Protein AF-A0A961RZI8-F1 (afdb_monomer_lite)

Secondary structure (DSSP, 8-state):
--PPP-STTHHHHGGGGTS-HHHHHHHHHHHTT----SS--HHHHHHHHHHHHHHHHSPPPPHHHHHHHHHHHT-EEETTTSHHHHHHH---HHHHHHHHHHHHHHHHHHHTT--GGG-EEETTTTTT-TT--S-EEEEEEEETTEEEEEEEEEE-SSHHHHTT-SS----EEEEE-HHHHHHHH-

Structure (mmCIF, N/CA/C/O backbone):
data_AF-A0A961RZI8-F1
#
_entry.id   AF-A0A961RZI8-F1
#
loop_
_atom_site.group_PDB
_atom_site.id
_atom_site.type_symbol
_atom_site.label_atom_id
_atom_site.label_alt_id
_atom_site.label_comp_id
_atom_site.label_asym_id
_atom_site.label_entity_id
_atom_site.label_seq_id
_atom_site.pdbx_PDB_ins_code
_atom_site.Cartn_x
_atom_site.Cartn_y
_atom_site.Cartn_z
_atom_site.occupancy
_atom_site.B_iso_or_equiv
_atom_site.auth_seq_id
_atom_site.auth_comp_id
_atom_site.auth_asym_id
_atom_site.auth_atom_id
_atom_site.pdbx_PDB_model_num
ATOM 1 N N . PRO A 1 1 ? 25.438 -19.863 -20.152 1.00 42.47 1 PRO A N 1
ATOM 2 C CA . PRO A 1 1 ? 24.042 -20.146 -19.733 1.00 42.47 1 PRO A CA 1
ATOM 3 C C . PRO A 1 1 ? 23.065 -19.885 -20.893 1.00 42.47 1 PRO A C 1
ATOM 5 O O . PRO A 1 1 ? 22.980 -18.756 -21.362 1.00 42.47 1 PRO A O 1
ATOM 8 N N . SER A 1 2 ? 22.386 -20.915 -21.414 1.00 47.22 2 SER A N 1
ATOM 9 C CA . SER A 1 2 ? 21.445 -20.732 -22.530 1.00 47.22 2 SER A CA 1
ATOM 10 C C . SER A 1 2 ? 20.264 -19.867 -22.082 1.00 47.22 2 SER A C 1
ATOM 12 O O . SER A 1 2 ? 19.496 -20.283 -21.212 1.00 47.22 2 SER A O 1
ATOM 14 N N . ARG A 1 3 ? 20.118 -18.667 -22.657 1.00 60.69 3 ARG A N 1
ATOM 15 C CA . ARG A 1 3 ? 18.972 -17.784 -22.401 1.00 60.69 3 ARG A CA 1
ATOM 16 C C . ARG A 1 3 ? 17.684 -18.539 -22.752 1.00 60.69 3 ARG A C 1
ATOM 18 O O . ARG A 1 3 ? 17.530 -18.999 -23.883 1.00 60.69 3 ARG A O 1
ATOM 25 N N . ARG A 1 4 ? 16.781 -18.703 -21.777 1.00 61.53 4 ARG A N 1
ATOM 26 C CA . ARG A 1 4 ? 15.509 -19.433 -21.937 1.00 61.53 4 ARG A CA 1
ATOM 27 C C . ARG A 1 4 ? 14.736 -18.839 -23.122 1.00 61.53 4 ARG A C 1
ATOM 29 O O . ARG A 1 4 ? 14.596 -17.621 -23.213 1.00 61.53 4 ARG A O 1
ATOM 36 N N . ARG A 1 5 ? 14.262 -19.680 -24.048 1.00 63.75 5 ARG A N 1
ATOM 37 C CA . ARG A 1 5 ? 13.368 -19.230 -25.127 1.00 63.75 5 ARG A CA 1
ATOM 38 C C . ARG A 1 5 ? 11.991 -18.993 -24.520 1.00 63.75 5 ARG A C 1
ATOM 40 O O . ARG A 1 5 ? 11.403 -19.930 -23.990 1.00 63.75 5 ARG A O 1
ATOM 47 N N . CYS A 1 6 ? 11.502 -17.761 -24.593 1.00 62.41 6 CYS A N 1
ATOM 48 C CA . CYS A 1 6 ? 10.201 -17.391 -24.030 1.00 62.41 6 CYS A CA 1
ATOM 49 C C . CYS A 1 6 ? 9.113 -17.251 -25.105 1.00 62.41 6 CYS A C 1
ATOM 51 O O . CYS A 1 6 ? 7.937 -17.335 -24.777 1.00 62.41 6 CYS A O 1
ATOM 53 N N . THR A 1 7 ? 9.475 -17.048 -26.381 1.00 72.44 7 THR A N 1
ATOM 54 C CA . THR A 1 7 ? 8.512 -16.860 -27.487 1.00 72.44 7 THR A CA 1
ATOM 55 C C . THR A 1 7 ? 9.041 -17.411 -28.820 1.00 72.44 7 THR A C 1
ATOM 57 O O . THR A 1 7 ? 10.231 -17.708 -28.950 1.00 72.44 7 THR A O 1
ATOM 60 N N . SER A 1 8 ? 8.171 -17.517 -29.834 1.00 80.50 8 SER A N 1
ATOM 61 C CA . SER A 1 8 ? 8.528 -17.965 -31.194 1.00 80.50 8 SER A CA 1
ATOM 62 C C . SER A 1 8 ? 9.547 -17.058 -31.897 1.00 80.50 8 SER A C 1
ATOM 64 O O . SER A 1 8 ? 10.313 -17.535 -32.729 1.00 80.50 8 SER A O 1
ATOM 66 N N . ILE A 1 9 ? 9.617 -15.778 -31.522 1.00 82.50 9 ILE A N 1
ATOM 67 C CA . ILE A 1 9 ? 10.567 -14.799 -32.075 1.00 82.50 9 ILE A CA 1
ATOM 68 C C . ILE A 1 9 ? 11.893 -14.732 -31.303 1.00 82.50 9 ILE A C 1
ATOM 70 O O . ILE A 1 9 ? 12.762 -13.940 -31.650 1.00 82.50 9 ILE A O 1
ATOM 74 N N . SER A 1 10 ? 12.097 -15.556 -30.269 1.00 83.25 10 SER A N 1
ATOM 75 C CA . SER A 1 10 ? 13.357 -15.577 -29.511 1.00 83.25 10 SER A CA 1
ATOM 76 C C . SER A 1 10 ? 14.620 -15.726 -30.389 1.00 83.25 10 SER A C 1
ATOM 78 O O . SER A 1 10 ? 15.563 -14.979 -30.140 1.00 83.25 10 SER A O 1
ATOM 80 N N . PRO A 1 11 ? 14.662 -16.576 -31.440 1.00 86.38 11 PRO A N 1
ATOM 81 C CA . PRO A 1 11 ? 15.828 -16.662 -32.331 1.00 86.38 11 PRO A CA 1
ATOM 82 C C . PRO A 1 11 ? 16.098 -15.387 -33.140 1.00 86.38 11 PRO A C 1
ATOM 84 O O . PRO A 1 11 ? 17.228 -15.143 -33.545 1.00 86.38 11 PRO A O 1
ATOM 87 N N . VAL A 1 12 ? 15.060 -14.588 -33.397 1.00 86.25 12 VAL A N 1
ATOM 88 C CA . VAL A 1 12 ? 15.169 -13.291 -34.076 1.00 86.25 12 VAL A CA 1
ATOM 89 C C . VAL A 1 12 ? 15.739 -12.251 -33.120 1.00 86.25 12 VAL A C 1
ATOM 91 O O . VAL A 1 12 ? 16.668 -11.535 -33.464 1.00 86.25 12 VAL A O 1
ATOM 94 N N . VAL A 1 13 ? 15.223 -12.221 -31.890 1.00 86.88 13 VAL A N 1
ATOM 95 C CA . VAL A 1 13 ? 15.719 -11.345 -30.821 1.00 86.88 13 VAL A CA 1
ATOM 96 C C . VAL A 1 13 ? 17.199 -11.622 -30.524 1.00 86.88 13 VAL A C 1
ATOM 98 O O . VAL A 1 13 ? 17.954 -10.684 -30.320 1.00 86.88 13 VAL A O 1
ATOM 101 N N . ASP A 1 14 ? 17.638 -12.884 -30.552 1.00 87.06 14 ASP A N 1
ATOM 102 C CA . ASP A 1 14 ? 19.042 -13.254 -30.297 1.00 87.06 14 ASP A CA 1
ATOM 103 C C . ASP A 1 14 ? 20.019 -12.734 -31.376 1.00 87.06 14 ASP A C 1
ATOM 105 O O . ASP A 1 14 ? 21.207 -12.581 -31.105 1.00 87.06 14 ASP A O 1
ATOM 109 N N . GLN A 1 15 ? 19.544 -12.409 -32.586 1.00 87.75 15 GLN A N 1
ATOM 110 C CA . GLN A 1 15 ? 20.393 -11.824 -33.637 1.00 87.75 15 GLN A CA 1
ATOM 111 C C . GLN A 1 15 ? 20.827 -10.389 -33.305 1.00 87.75 15 GLN A C 1
ATOM 113 O O . GLN A 1 15 ? 21.876 -9.948 -33.776 1.00 87.75 15 GLN A O 1
ATOM 118 N N . LEU A 1 16 ? 20.081 -9.688 -32.441 1.00 88.94 16 LEU A N 1
ATOM 119 C CA . LEU A 1 16 ? 20.393 -8.315 -32.036 1.00 88.94 16 LEU A CA 1
ATOM 120 C C . LEU A 1 16 ? 21.645 -8.215 -31.149 1.00 88.94 16 LEU A C 1
ATOM 122 O O . LEU A 1 16 ? 22.144 -7.120 -30.918 1.00 88.94 16 LEU A O 1
ATOM 126 N N . GLU A 1 17 ? 22.216 -9.343 -30.704 1.00 85.56 17 GLU A N 1
ATOM 127 C CA . GLU A 1 17 ? 23.531 -9.353 -30.045 1.00 85.56 17 GLU A CA 1
ATOM 128 C C . GLU A 1 17 ? 24.666 -8.912 -30.983 1.00 85.56 17 GLU A C 1
ATOM 130 O O . GLU A 1 17 ? 25.736 -8.526 -30.515 1.00 85.56 17 GLU A O 1
ATOM 135 N N . ARG A 1 18 ? 24.465 -9.015 -32.303 1.00 86.19 18 ARG A N 1
ATOM 136 C CA . ARG A 1 18 ? 25.502 -8.763 -33.318 1.00 86.19 18 ARG A CA 1
ATOM 137 C C . ARG A 1 18 ? 25.075 -7.779 -34.396 1.00 86.19 18 ARG A C 1
ATOM 139 O O . ARG A 1 18 ? 25.913 -7.355 -35.186 1.00 86.19 18 ARG A O 1
ATOM 146 N N . GLU A 1 19 ? 23.791 -7.454 -34.461 1.00 88.50 19 GLU A N 1
ATOM 147 C CA . GLU A 1 19 ? 23.201 -6.721 -35.570 1.00 88.50 19 GLU A CA 1
ATOM 148 C C . GLU A 1 19 ? 22.163 -5.707 -35.089 1.00 88.50 19 GLU A C 1
ATOM 150 O O . GLU A 1 19 ? 21.485 -5.910 -34.085 1.00 88.50 19 GLU A O 1
ATOM 155 N N . GLU A 1 20 ? 21.993 -4.620 -35.836 1.00 89.44 20 GLU A N 1
ATOM 156 C CA . GLU A 1 20 ? 20.978 -3.619 -35.516 1.00 89.44 20 GLU A CA 1
ATOM 157 C C . GLU A 1 20 ? 19.558 -4.132 -35.788 1.00 89.44 20 GLU A C 1
ATOM 159 O O . GLU A 1 20 ? 19.285 -4.782 -36.803 1.00 89.44 20 GLU A O 1
ATOM 164 N N . ALA A 1 21 ? 18.621 -3.759 -34.912 1.00 90.19 21 ALA A N 1
ATOM 165 C CA . ALA A 1 21 ? 17.228 -4.198 -34.967 1.00 90.19 21 ALA A CA 1
ATOM 166 C C . ALA A 1 21 ? 16.552 -3.917 -36.320 1.00 90.19 21 ALA A C 1
ATOM 168 O O . ALA A 1 21 ? 15.791 -4.750 -36.810 1.00 90.19 21 ALA A O 1
ATOM 169 N N . ALA A 1 22 ? 16.858 -2.776 -36.948 1.00 90.38 22 ALA A N 1
ATOM 170 C CA . ALA A 1 22 ? 16.313 -2.400 -38.252 1.00 90.38 22 ALA A CA 1
ATOM 171 C C . ALA A 1 22 ? 16.786 -3.331 -39.379 1.00 90.38 22 ALA A C 1
ATOM 173 O O . ALA A 1 22 ? 15.991 -3.712 -40.241 1.00 90.38 22 ALA A O 1
ATOM 174 N N . SER A 1 23 ? 18.055 -3.744 -39.344 1.00 89.94 23 SER A N 1
ATOM 175 C CA . SER A 1 23 ? 18.642 -4.672 -40.317 1.00 89.94 23 SER A CA 1
ATOM 176 C C . SER A 1 23 ? 18.055 -6.075 -40.175 1.00 89.94 23 SER A C 1
ATOM 178 O O . SER A 1 23 ? 17.695 -6.704 -41.172 1.00 89.94 23 SER A O 1
ATOM 180 N N . VAL A 1 24 ? 17.888 -6.541 -38.933 1.00 90.25 24 VAL A N 1
ATOM 181 C CA . VAL A 1 24 ? 17.264 -7.837 -38.634 1.00 90.25 24 VAL A CA 1
ATOM 182 C C . VAL A 1 24 ? 15.786 -7.839 -39.036 1.00 90.25 24 VAL A C 1
ATOM 184 O O . VAL A 1 24 ? 15.334 -8.767 -39.708 1.00 90.25 24 VAL A O 1
ATOM 187 N N . ALA A 1 25 ? 15.040 -6.784 -38.691 1.00 89.38 25 ALA A N 1
ATOM 188 C CA . ALA A 1 25 ? 13.630 -6.648 -39.052 1.00 89.38 25 ALA A CA 1
ATOM 189 C C . ALA A 1 25 ? 13.431 -6.644 -40.575 1.00 89.38 25 ALA A C 1
ATOM 191 O O . ALA A 1 25 ? 12.597 -7.394 -41.082 1.00 89.38 25 ALA A O 1
ATOM 192 N N . ARG A 1 26 ? 14.236 -5.862 -41.310 1.00 88.94 26 ARG A N 1
ATOM 193 C CA . ARG A 1 26 ? 14.165 -5.787 -42.776 1.00 88.94 26 ARG A CA 1
ATOM 194 C C . ARG A 1 26 ? 14.403 -7.151 -43.418 1.00 88.94 26 ARG A C 1
ATOM 196 O O . ARG A 1 26 ? 13.585 -7.596 -44.214 1.00 88.94 26 ARG A O 1
ATOM 203 N N . ARG A 1 27 ? 15.468 -7.847 -43.008 1.00 89.19 27 ARG A N 1
ATOM 204 C CA . ARG A 1 27 ? 15.818 -9.170 -43.542 1.00 89.19 27 ARG A CA 1
ATOM 205 C C . ARG A 1 27 ? 14.696 -10.184 -43.362 1.00 89.19 27 ARG A C 1
ATOM 207 O O . ARG A 1 27 ? 14.449 -10.980 -44.256 1.00 89.19 27 ARG A O 1
ATOM 214 N N . ILE A 1 28 ? 14.039 -10.187 -42.206 1.00 86.75 28 ILE A N 1
ATOM 215 C CA . ILE A 1 28 ? 12.982 -11.161 -41.907 1.00 86.75 28 ILE A CA 1
ATOM 216 C C . ILE A 1 28 ? 11.723 -10.879 -42.717 1.00 86.75 28 ILE A C 1
ATOM 218 O O . ILE A 1 28 ? 11.098 -11.819 -43.201 1.00 86.75 28 ILE A O 1
ATOM 222 N N . ILE A 1 29 ? 11.370 -9.603 -42.875 1.00 85.00 29 ILE A N 1
ATOM 223 C CA . ILE A 1 29 ? 10.228 -9.195 -43.696 1.00 85.00 29 ILE A CA 1
ATOM 224 C C . ILE A 1 29 ? 10.469 -9.592 -45.157 1.00 85.00 29 ILE A C 1
ATOM 226 O O . ILE A 1 29 ? 9.608 -10.228 -45.757 1.00 85.00 29 ILE A O 1
ATOM 230 N N . GLU A 1 30 ? 11.657 -9.296 -45.692 1.00 85.12 30 GLU A N 1
ATOM 231 C CA . GLU A 1 30 ? 12.037 -9.618 -47.074 1.00 85.12 30 GLU A CA 1
ATOM 232 C C . GLU A 1 30 ? 12.158 -11.133 -47.317 1.00 85.12 30 GLU A C 1
ATOM 234 O O . GLU A 1 30 ? 11.632 -11.643 -48.301 1.00 85.12 30 GLU A O 1
ATOM 239 N N . ALA A 1 31 ? 12.814 -11.878 -46.421 1.00 84.38 31 ALA A N 1
ATOM 240 C CA . ALA A 1 31 ? 13.020 -13.321 -46.583 1.00 84.38 31 ALA A CA 1
ATOM 241 C C . ALA A 1 31 ? 11.740 -14.146 -46.377 1.00 84.38 31 ALA A C 1
ATOM 243 O O . ALA A 1 31 ? 11.635 -15.257 -46.894 1.00 84.38 31 ALA A O 1
ATOM 244 N N . GLY A 1 32 ? 10.796 -13.632 -45.586 1.00 79.12 32 GLY A N 1
ATOM 245 C CA . GLY A 1 32 ? 9.524 -14.289 -45.305 1.00 79.12 32 GLY A CA 1
ATOM 246 C C . GLY A 1 32 ? 8.382 -13.888 -46.238 1.00 79.12 32 GLY A C 1
ATOM 247 O O . GLY A 1 32 ? 7.278 -14.381 -46.023 1.00 79.12 32 GLY A O 1
ATOM 248 N N . ASP A 1 33 ? 8.626 -12.984 -47.199 1.00 80.00 33 ASP A N 1
ATOM 249 C CA . ASP A 1 33 ? 7.594 -12.314 -48.013 1.00 80.00 33 ASP A CA 1
ATOM 250 C C . ASP A 1 33 ? 6.403 -11.851 -47.153 1.00 80.00 33 ASP A C 1
ATOM 252 O O . ASP A 1 33 ? 5.228 -12.060 -47.464 1.00 80.00 33 ASP A O 1
ATOM 256 N N . LEU A 1 34 ? 6.719 -11.306 -45.971 1.00 77.56 34 LEU A N 1
ATOM 257 C CA . LEU A 1 34 ? 5.706 -10.969 -44.982 1.00 77.56 34 LEU A CA 1
ATOM 258 C C . LEU A 1 34 ? 5.025 -9.667 -45.407 1.00 77.56 34 LEU A C 1
ATOM 260 O O . LEU A 1 34 ? 5.691 -8.629 -45.478 1.00 77.56 34 LEU A O 1
ATOM 264 N N . PRO A 1 35 ? 3.702 -9.668 -45.640 1.00 74.19 35 PRO A N 1
ATOM 265 C CA . PRO A 1 35 ? 3.007 -8.438 -45.959 1.00 74.19 35 PRO A CA 1
ATOM 266 C C . PRO A 1 35 ? 3.120 -7.465 -44.784 1.00 74.19 35 PRO A C 1
ATOM 268 O O . PRO A 1 35 ? 2.988 -7.843 -43.616 1.00 74.19 35 PRO A O 1
ATOM 271 N N . MET A 1 36 ? 3.314 -6.185 -45.092 1.00 71.31 36 MET A N 1
ATOM 272 C CA . MET A 1 36 ? 3.222 -5.107 -44.107 1.00 71.31 36 MET A CA 1
ATOM 273 C C . MET A 1 36 ? 1.748 -4.911 -43.722 1.00 71.31 36 MET A C 1
ATOM 275 O O . MET A 1 36 ? 1.048 -4.053 -44.255 1.00 71.31 36 MET A O 1
ATOM 279 N N . VAL A 1 37 ? 1.242 -5.766 -42.830 1.00 65.88 37 VAL A N 1
ATOM 280 C CA . VAL A 1 37 ? -0.153 -5.746 -42.367 1.00 65.88 37 VAL A CA 1
ATOM 281 C C . VAL A 1 37 ? -0.298 -4.774 -41.195 1.00 65.88 37 VAL A C 1
ATOM 283 O O . VAL A 1 37 ? 0.445 -4.846 -40.218 1.00 65.88 37 VAL A O 1
ATOM 286 N N . GLY A 1 38 ? -1.301 -3.894 -41.253 1.00 65.06 38 GLY A N 1
ATOM 287 C CA . GLY A 1 38 ? -1.730 -3.102 -40.093 1.00 65.06 38 GLY A CA 1
ATOM 288 C C . GLY A 1 38 ? -1.006 -1.769 -39.874 1.00 65.06 38 GLY A C 1
ATOM 289 O O . GLY A 1 38 ? -1.062 -1.242 -38.768 1.00 65.06 38 GLY A O 1
ATOM 290 N N . GLY A 1 39 ? -0.343 -1.216 -40.898 1.00 77.00 39 GLY A N 1
ATOM 291 C CA . GLY A 1 39 ? 0.110 0.185 -40.914 1.00 77.00 39 GLY A CA 1
ATOM 292 C C . GLY A 1 39 ? 1.357 0.514 -40.090 1.00 77.00 39 GLY A C 1
ATOM 293 O O . GLY A 1 39 ? 1.743 1.677 -40.042 1.00 77.00 39 GLY A O 1
ATOM 294 N N . ARG A 1 40 ? 2.001 -0.480 -39.468 1.00 85.31 40 ARG A N 1
ATOM 295 C CA . ARG A 1 40 ? 3.256 -0.262 -38.737 1.00 85.31 40 ARG A CA 1
ATOM 296 C C . ARG A 1 40 ? 4.420 -0.071 -39.692 1.00 85.31 40 ARG A C 1
ATOM 298 O O . ARG A 1 40 ? 4.571 -0.846 -40.633 1.00 85.31 40 ARG A O 1
ATOM 305 N N . SER A 1 41 ? 5.262 0.917 -39.432 1.00 89.19 41 SER A N 1
ATOM 306 C CA . SER A 1 41 ? 6.495 1.123 -40.181 1.00 89.19 41 SER A CA 1
ATOM 307 C C . SER A 1 41 ? 7.551 0.075 -39.810 1.00 89.19 41 SER A C 1
ATOM 309 O O . SER A 1 41 ? 7.501 -0.558 -38.751 1.00 89.19 41 SER A O 1
ATOM 311 N N . LEU A 1 42 ? 8.553 -0.099 -40.677 1.00 89.06 42 LEU A N 1
ATOM 312 C CA . LEU A 1 42 ? 9.727 -0.922 -40.367 1.00 89.06 42 LEU A CA 1
ATOM 313 C C . LEU A 1 42 ? 10.417 -0.457 -39.074 1.00 89.06 42 LEU A C 1
ATOM 315 O O . LEU A 1 42 ? 10.907 -1.283 -38.309 1.00 89.06 42 LEU A O 1
ATOM 319 N N . GLU A 1 43 ? 10.444 0.851 -38.831 1.00 89.31 43 GLU A N 1
ATOM 320 C CA . GLU A 1 43 ? 11.068 1.452 -37.655 1.00 89.31 43 GLU A CA 1
ATOM 321 C C . GLU A 1 43 ? 10.314 1.097 -36.371 1.00 89.31 43 GLU A C 1
ATOM 323 O O . GLU A 1 43 ? 10.938 0.702 -35.392 1.00 89.31 43 GLU A O 1
ATOM 328 N N . GLU A 1 44 ? 8.979 1.115 -36.388 1.00 89.62 44 GLU A N 1
ATOM 329 C CA . GLU A 1 44 ? 8.171 0.674 -35.244 1.00 89.62 44 GLU A CA 1
ATOM 330 C C . GLU A 1 44 ? 8.368 -0.821 -34.952 1.00 89.62 44 GLU A C 1
ATOM 332 O O . GLU A 1 44 ? 8.433 -1.240 -33.794 1.00 89.62 44 GLU A O 1
ATOM 337 N N . ILE A 1 45 ? 8.492 -1.644 -35.998 1.00 89.69 45 ILE A N 1
ATOM 338 C CA . ILE A 1 45 ? 8.780 -3.078 -35.856 1.00 89.69 45 ILE A CA 1
ATOM 339 C C . ILE A 1 45 ? 10.178 -3.282 -35.257 1.00 89.69 45 ILE A C 1
ATOM 341 O O . ILE A 1 45 ? 10.336 -4.066 -34.318 1.00 89.69 45 ILE A O 1
ATOM 345 N N . ALA A 1 46 ? 11.177 -2.562 -35.768 1.00 92.06 46 ALA A N 1
ATOM 346 C CA . ALA A 1 46 ? 12.548 -2.603 -35.275 1.00 92.06 46 ALA A CA 1
ATOM 347 C C . ALA A 1 46 ? 12.651 -2.115 -33.823 1.00 92.06 46 ALA A C 1
ATOM 349 O O . ALA A 1 46 ? 13.304 -2.766 -33.012 1.00 92.06 46 ALA A O 1
ATOM 350 N N . GLY A 1 47 ? 11.954 -1.032 -33.470 1.00 92.19 47 GLY A N 1
ATOM 351 C CA . GLY A 1 47 ? 11.896 -0.493 -32.112 1.00 92.19 47 GLY A CA 1
ATOM 352 C C . GLY A 1 47 ? 11.359 -1.520 -31.119 1.00 92.19 47 GLY A C 1
ATOM 353 O O . GLY A 1 47 ? 12.024 -1.836 -30.138 1.00 92.19 47 GLY A O 1
ATOM 354 N N . ARG A 1 48 ? 10.228 -2.165 -31.430 1.00 90.94 48 ARG A N 1
ATOM 355 C CA . ARG A 1 48 ? 9.683 -3.244 -30.584 1.00 90.94 48 ARG A CA 1
ATOM 356 C C . ARG A 1 48 ? 10.602 -4.459 -30.495 1.00 90.94 48 ARG A C 1
ATOM 358 O O . ARG A 1 48 ? 10.594 -5.171 -29.489 1.00 90.94 48 ARG A O 1
ATOM 365 N N . LEU A 1 49 ? 11.350 -4.757 -31.557 1.00 90.75 49 LEU A N 1
ATOM 366 C CA . LEU A 1 49 ? 12.326 -5.842 -31.540 1.00 90.75 49 LEU A CA 1
ATOM 367 C C . LEU A 1 49 ? 13.513 -5.500 -30.625 1.00 90.75 49 LEU A C 1
ATOM 369 O O . LEU A 1 49 ? 13.951 -6.363 -29.863 1.00 90.75 49 LEU A O 1
ATOM 373 N N . ALA A 1 50 ? 13.969 -4.246 -30.650 1.00 91.31 50 ALA A N 1
ATOM 374 C CA . ALA A 1 50 ? 14.994 -3.725 -29.754 1.00 91.31 50 ALA A CA 1
ATOM 375 C C . ALA A 1 50 ? 14.528 -3.709 -28.290 1.00 91.31 50 ALA A C 1
ATOM 377 O O . ALA A 1 50 ? 15.264 -4.192 -27.437 1.00 91.31 50 ALA A O 1
ATOM 378 N N . GLU A 1 51 ? 13.299 -3.265 -28.001 1.00 91.19 51 GLU A N 1
ATOM 379 C CA . GLU A 1 51 ? 12.693 -3.332 -26.658 1.00 91.19 51 GLU A CA 1
ATOM 380 C C . GLU A 1 51 ? 12.714 -4.765 -26.112 1.00 91.19 51 GLU A C 1
ATOM 382 O O . GLU A 1 51 ? 13.195 -5.019 -25.013 1.00 91.19 51 GLU A O 1
ATOM 387 N N . LYS A 1 52 ? 12.290 -5.746 -26.920 1.00 89.38 52 LYS A N 1
ATOM 388 C CA . LYS A 1 52 ? 12.320 -7.163 -26.524 1.00 89.38 52 LYS A CA 1
ATOM 389 C C . LYS A 1 52 ? 13.728 -7.695 -26.282 1.00 89.38 52 LYS A C 1
ATOM 391 O O . LYS A 1 52 ? 13.906 -8.595 -25.460 1.00 89.38 52 LYS A O 1
ATOM 396 N N . PHE A 1 53 ? 14.710 -7.212 -27.038 1.00 89.81 53 PHE A N 1
ATOM 397 C CA . PHE A 1 53 ? 16.106 -7.568 -26.816 1.00 89.81 53 PHE A CA 1
ATOM 398 C C . PHE A 1 53 ? 16.655 -6.928 -25.543 1.00 89.81 53 PHE A C 1
ATOM 400 O O . PHE A 1 53 ? 17.361 -7.612 -24.801 1.00 89.81 53 PHE A O 1
ATOM 407 N N . ALA A 1 54 ? 16.296 -5.671 -25.274 1.00 87.75 54 ALA A N 1
ATOM 408 C CA . ALA A 1 54 ? 16.637 -4.966 -24.048 1.00 87.75 54 ALA A CA 1
ATOM 409 C C . ALA A 1 54 ? 16.068 -5.704 -22.830 1.00 87.75 54 ALA A C 1
ATOM 411 O O . ALA A 1 54 ? 16.850 -6.142 -21.995 1.00 87.75 54 ALA A O 1
ATOM 412 N N . ASP A 1 55 ? 14.765 -6.003 -22.808 1.00 85.88 55 ASP A N 1
ATOM 413 C CA . ASP A 1 55 ? 14.118 -6.770 -21.729 1.00 85.88 55 ASP A CA 1
ATOM 414 C C . ASP A 1 55 ? 14.795 -8.126 -21.480 1.00 85.88 55 ASP A C 1
ATOM 416 O O . ASP A 1 55 ? 14.950 -8.579 -20.347 1.00 85.88 55 ASP A O 1
ATOM 420 N N . ARG A 1 56 ? 15.195 -8.816 -22.556 1.00 83.94 56 ARG A N 1
ATOM 421 C CA . ARG A 1 56 ? 15.837 -10.136 -22.469 1.00 83.94 56 ARG A CA 1
ATOM 422 C C . ARG A 1 56 ? 17.299 -10.062 -22.038 1.00 83.94 56 ARG A C 1
ATOM 424 O O . ARG A 1 56 ? 17.824 -11.042 -21.502 1.00 83.94 56 ARG A O 1
ATOM 431 N N . SER A 1 57 ? 17.963 -8.956 -22.344 1.00 83.44 57 SER A N 1
ATOM 432 C CA . SER A 1 57 ? 19.362 -8.710 -22.002 1.00 83.44 57 SER A CA 1
ATOM 433 C C . SER A 1 57 ? 19.524 -7.967 -20.682 1.00 83.44 57 SER A C 1
ATOM 435 O O . SER A 1 57 ? 20.656 -7.845 -20.214 1.00 83.44 57 SER A O 1
ATOM 437 N N . GLU A 1 58 ? 18.419 -7.526 -20.085 1.00 85.56 58 GLU A N 1
ATOM 438 C CA . GLU A 1 58 ? 18.386 -6.873 -18.789 1.00 85.56 58 GLU A CA 1
ATOM 439 C C . GLU A 1 58 ? 18.973 -7.779 -17.708 1.00 85.56 58 GLU A C 1
ATOM 441 O O . GLU A 1 58 ? 18.808 -9.009 -17.709 1.00 85.56 58 GLU A O 1
ATOM 446 N N . GLN A 1 59 ? 19.699 -7.165 -16.779 1.00 85.12 59 GLN A N 1
ATOM 447 C CA . GLN A 1 59 ? 20.264 -7.909 -15.670 1.00 85.12 59 GLN A CA 1
ATOM 448 C C . GLN A 1 59 ? 19.153 -8.242 -14.671 1.00 85.12 59 GLN A C 1
ATOM 450 O O . GLN A 1 59 ? 18.304 -7.398 -14.379 1.00 85.12 59 GLN A O 1
ATOM 455 N N . PRO A 1 60 ? 19.135 -9.464 -14.108 1.00 86.31 60 PRO A N 1
ATOM 456 C CA . PRO A 1 60 ? 18.247 -9.756 -12.997 1.00 86.31 60 PRO A CA 1
ATOM 457 C C . PRO A 1 60 ? 18.439 -8.726 -11.885 1.00 86.31 60 PRO A C 1
ATOM 459 O O . PRO A 1 60 ? 19.568 -8.325 -11.598 1.00 86.31 60 PRO A O 1
ATOM 462 N N . ILE A 1 61 ? 17.339 -8.341 -11.237 1.00 90.38 61 ILE A N 1
ATOM 463 C CA . ILE A 1 61 ? 17.405 -7.491 -10.048 1.00 90.38 61 ILE A CA 1
ATOM 464 C C . ILE A 1 61 ? 18.369 -8.093 -9.020 1.00 90.38 61 ILE A C 1
ATOM 466 O O . ILE A 1 61 ? 18.465 -9.318 -8.888 1.00 90.38 61 ILE A O 1
ATOM 470 N N . ASP A 1 62 ? 19.064 -7.222 -8.286 1.00 93.19 62 ASP A N 1
ATOM 471 C CA . ASP A 1 62 ? 19.985 -7.627 -7.225 1.00 93.19 62 ASP A CA 1
ATOM 472 C C . ASP A 1 62 ? 19.292 -8.653 -6.299 1.00 93.19 62 ASP A C 1
ATOM 474 O O . ASP A 1 62 ? 18.193 -8.375 -5.800 1.00 93.19 62 ASP A O 1
ATOM 478 N N . PRO A 1 63 ? 19.890 -9.836 -6.051 1.00 93.75 63 PRO A N 1
ATOM 479 C CA . PRO A 1 63 ? 19.318 -10.843 -5.161 1.00 93.75 63 PRO A CA 1
ATOM 480 C C . PRO A 1 63 ? 18.923 -10.302 -3.780 1.00 93.75 63 PRO A C 1
ATOM 482 O O . PRO A 1 63 ? 17.918 -10.737 -3.219 1.00 93.75 63 PRO A O 1
ATOM 485 N N . LYS A 1 64 ? 19.663 -9.325 -3.247 1.00 92.56 64 LYS A N 1
ATOM 486 C CA . LYS A 1 64 ? 19.340 -8.644 -1.990 1.00 92.56 64 LYS A CA 1
ATOM 487 C C . LYS A 1 64 ? 18.086 -7.782 -2.124 1.00 92.56 64 LYS A C 1
ATOM 489 O O . LYS A 1 64 ? 17.237 -7.809 -1.241 1.00 92.56 64 LYS A O 1
ATOM 494 N N . MET A 1 65 ? 17.941 -7.057 -3.235 1.00 92.94 65 MET A N 1
ATOM 495 C CA . MET A 1 65 ? 16.729 -6.283 -3.527 1.00 92.94 65 MET A CA 1
ATOM 496 C C . MET A 1 65 ? 15.515 -7.205 -3.631 1.00 92.94 65 MET A C 1
ATOM 498 O O . MET A 1 65 ? 14.480 -6.940 -3.022 1.00 92.94 65 MET A O 1
ATOM 502 N N . LYS A 1 66 ? 15.660 -8.321 -4.355 1.00 94.56 66 LYS A N 1
ATOM 503 C CA . LYS A 1 66 ? 14.627 -9.353 -4.449 1.00 94.56 66 LYS A CA 1
ATOM 504 C C . LYS A 1 66 ? 14.219 -9.849 -3.058 1.00 94.56 66 LYS A C 1
ATOM 506 O O . LYS A 1 66 ? 13.034 -9.847 -2.748 1.00 94.56 66 LYS A O 1
ATOM 511 N N . GLN A 1 67 ? 15.192 -10.205 -2.220 1.00 94.12 67 GLN A N 1
ATOM 512 C CA . GLN A 1 67 ? 14.941 -10.676 -0.858 1.00 94.12 67 GLN A CA 1
ATOM 513 C C . GLN A 1 67 ? 14.209 -9.629 -0.007 1.00 94.12 67 GLN A C 1
ATOM 515 O O . GLN A 1 67 ? 13.300 -9.979 0.736 1.00 94.12 67 GLN A O 1
ATOM 520 N N . THR A 1 68 ? 14.565 -8.347 -0.124 1.00 94.69 68 THR A N 1
ATOM 521 C CA . THR A 1 68 ? 13.858 -7.257 0.565 1.00 94.69 68 THR A CA 1
ATOM 522 C C . THR A 1 68 ? 12.403 -7.139 0.109 1.00 94.69 68 THR A C 1
ATOM 524 O O . THR A 1 68 ? 11.514 -6.978 0.945 1.00 94.69 68 THR A O 1
ATOM 527 N N . ILE A 1 69 ? 12.142 -7.244 -1.198 1.00 94.44 69 ILE A N 1
ATOM 528 C CA . ILE A 1 69 ? 10.779 -7.220 -1.745 1.00 94.44 69 ILE A CA 1
ATOM 529 C C . ILE A 1 69 ? 9.979 -8.418 -1.223 1.00 94.44 69 ILE A C 1
ATOM 531 O O . ILE A 1 69 ? 8.869 -8.233 -0.734 1.00 94.44 69 ILE A O 1
ATOM 535 N N . GLU A 1 70 ? 10.537 -9.628 -1.288 1.00 95.12 70 GLU A N 1
ATOM 536 C CA . GLU A 1 70 ? 9.888 -10.847 -0.787 1.00 95.12 70 GLU A CA 1
ATOM 537 C C . GLU A 1 70 ? 9.597 -10.745 0.719 1.00 95.12 70 GLU A C 1
ATOM 539 O O . GLU A 1 70 ? 8.462 -10.964 1.132 1.00 95.12 70 GLU A O 1
ATOM 544 N N . ALA A 1 71 ? 10.559 -10.280 1.524 1.00 95.19 71 ALA A N 1
ATOM 545 C CA . ALA A 1 71 ? 10.372 -10.075 2.962 1.00 95.19 71 ALA A CA 1
ATOM 546 C C . ALA A 1 71 ? 9.228 -9.094 3.281 1.00 95.19 71 ALA A C 1
ATOM 548 O O . ALA A 1 71 ? 8.444 -9.329 4.203 1.00 95.19 71 ALA A O 1
ATOM 549 N N . TYR A 1 72 ? 9.098 -8.008 2.510 1.00 95.75 72 TYR A N 1
ATOM 550 C CA . TYR A 1 72 ? 7.968 -7.091 2.653 1.00 95.75 72 TYR A CA 1
ATOM 551 C C . TYR A 1 72 ? 6.644 -7.771 2.295 1.00 95.75 72 TYR A C 1
ATOM 553 O O . TYR A 1 72 ? 5.703 -7.726 3.084 1.00 95.75 72 TYR A O 1
ATOM 561 N N . LEU A 1 73 ? 6.573 -8.416 1.126 1.00 95.38 73 LEU A N 1
ATOM 562 C CA . LEU A 1 73 ? 5.345 -9.037 0.617 1.00 95.38 73 LEU A CA 1
ATOM 563 C C . LEU A 1 73 ? 4.841 -10.180 1.508 1.00 95.38 73 LEU A C 1
ATOM 565 O O . LEU A 1 73 ? 3.631 -10.377 1.609 1.00 95.38 73 LEU A O 1
ATOM 569 N N . ASP A 1 74 ? 5.744 -10.880 2.191 1.00 96.00 74 ASP A N 1
ATOM 570 C CA . ASP A 1 74 ? 5.404 -11.947 3.133 1.00 96.00 74 ASP A CA 1
ATOM 571 C C . ASP A 1 74 ? 4.941 -11.430 4.506 1.00 96.00 74 ASP A C 1
ATOM 573 O O . ASP A 1 74 ? 4.437 -12.205 5.326 1.00 96.00 74 ASP A O 1
ATOM 577 N N . THR A 1 75 ? 5.055 -10.125 4.776 1.00 96.75 75 THR A N 1
ATOM 578 C CA . THR A 1 75 ? 4.647 -9.547 6.060 1.00 96.75 75 THR A CA 1
ATOM 579 C C . THR A 1 75 ? 3.122 -9.505 6.185 1.00 96.75 75 THR A C 1
ATOM 581 O O . THR A 1 75 ? 2.429 -8.694 5.563 1.00 96.75 75 THR A O 1
ATOM 584 N N . LYS A 1 76 ? 2.596 -10.371 7.052 1.00 97.25 76 LYS A N 1
ATOM 585 C CA . LYS A 1 76 ? 1.186 -10.448 7.447 1.00 97.25 76 LYS A CA 1
ATOM 586 C C . LYS A 1 76 ? 1.069 -10.923 8.892 1.00 97.25 76 LYS A C 1
ATOM 588 O O . LYS A 1 76 ? 1.908 -11.694 9.352 1.00 97.25 76 LYS A O 1
ATOM 593 N N . GLY A 1 77 ? 0.037 -10.491 9.606 1.00 97.81 77 GLY A N 1
ATOM 594 C CA . GLY A 1 77 ? -0.160 -10.873 11.006 1.00 97.81 77 GLY A CA 1
ATOM 595 C C . GLY A 1 77 ? -0.905 -9.820 11.810 1.00 97.81 77 GLY A C 1
ATOM 596 O O . GLY A 1 77 ? -1.455 -8.874 11.244 1.00 97.81 77 GLY A O 1
ATOM 597 N N . VAL A 1 78 ? -0.959 -10.004 13.132 1.00 98.31 78 VAL A N 1
ATOM 598 C CA . VAL A 1 78 ? -1.669 -9.091 14.041 1.00 98.31 78 VAL A CA 1
ATOM 599 C C . VAL A 1 78 ? -1.100 -7.688 13.900 1.00 98.31 78 VAL A C 1
ATOM 601 O O . VAL A 1 78 ? 0.116 -7.498 13.932 1.00 98.31 78 VAL A O 1
ATOM 604 N N . ALA A 1 79 ? -1.976 -6.695 13.745 1.00 97.62 79 ALA A N 1
ATOM 605 C CA . ALA A 1 79 ? -1.568 -5.342 13.391 1.00 97.62 79 ALA A CA 1
ATOM 606 C C . ALA A 1 79 ? -0.564 -4.732 14.395 1.00 97.62 79 ALA A C 1
ATOM 608 O O . ALA A 1 79 ? 0.352 -4.012 13.999 1.00 97.62 79 ALA A O 1
ATOM 609 N N . THR A 1 80 ? -0.674 -5.074 15.681 1.00 97.50 80 THR A N 1
ATOM 610 C CA . THR A 1 80 ? 0.268 -4.646 16.730 1.00 97.50 80 THR A CA 1
ATOM 611 C C . THR A 1 80 ? 1.607 -5.389 16.708 1.00 97.50 80 THR A C 1
ATOM 613 O O . THR A 1 80 ? 2.590 -4.889 17.243 1.00 97.50 80 THR A O 1
ATOM 616 N N . GLU A 1 81 ? 1.663 -6.589 16.130 1.00 97.75 81 GLU A N 1
ATOM 617 C CA . GLU A 1 81 ? 2.813 -7.503 16.219 1.00 97.75 81 GLU A CA 1
ATOM 618 C C . GLU A 1 81 ? 3.712 -7.461 14.979 1.00 97.75 81 GLU A C 1
ATOM 620 O O . GLU A 1 81 ? 4.873 -7.851 15.046 1.00 97.75 81 GLU A O 1
ATOM 625 N N . VAL A 1 82 ? 3.212 -6.952 13.848 1.00 97.44 82 VAL A N 1
ATOM 626 C CA . VAL A 1 82 ? 3.982 -6.862 12.591 1.00 97.44 82 VAL A CA 1
ATOM 627 C C . VAL A 1 82 ? 5.018 -5.733 12.574 1.00 97.44 82 VAL A C 1
ATOM 629 O O . VAL A 1 82 ? 5.857 -5.695 11.680 1.00 97.44 82 VAL A O 1
ATOM 632 N N . ILE A 1 83 ? 4.990 -4.813 13.543 1.00 95.75 83 ILE A N 1
ATOM 633 C CA . ILE A 1 83 ? 5.843 -3.612 13.570 1.00 95.75 83 ILE A CA 1
ATOM 634 C C . ILE A 1 83 ? 7.348 -3.955 13.525 1.00 95.75 83 ILE A C 1
ATOM 636 O O . ILE A 1 83 ? 8.044 -3.408 12.667 1.00 95.75 83 ILE A O 1
ATOM 640 N N . PRO A 1 84 ? 7.878 -4.892 14.344 1.00 95.88 84 PRO A N 1
ATOM 641 C CA . PRO A 1 84 ? 9.288 -5.274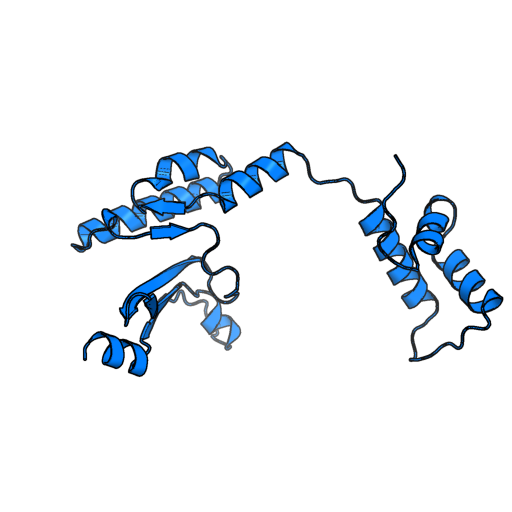 14.266 1.00 95.88 84 PRO A CA 1
ATOM 642 C C . PRO A 1 84 ? 9.659 -5.913 12.922 1.00 95.88 84 PRO A C 1
ATOM 644 O O . PRO A 1 84 ? 10.743 -5.654 12.401 1.00 95.88 84 PRO A O 1
ATOM 647 N N . ALA A 1 85 ? 8.757 -6.712 12.338 1.00 96.19 85 ALA A N 1
ATOM 648 C CA . ALA A 1 85 ? 8.968 -7.317 11.024 1.00 96.19 85 ALA A CA 1
ATOM 649 C C . ALA A 1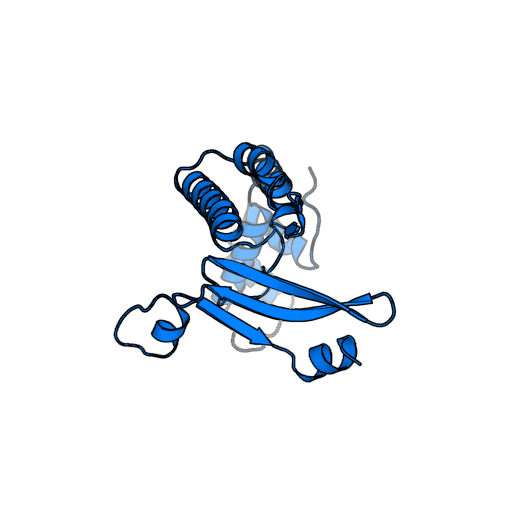 85 ? 9.040 -6.243 9.929 1.00 96.19 85 ALA A C 1
ATOM 651 O O . ALA A 1 85 ? 9.973 -6.246 9.129 1.00 96.19 85 ALA A O 1
ATOM 652 N N . LEU A 1 86 ? 8.129 -5.263 9.954 1.00 96.25 86 LEU A N 1
ATOM 653 C CA . LEU A 1 86 ? 8.155 -4.116 9.048 1.00 96.25 86 LEU A CA 1
ATOM 654 C C . LEU A 1 86 ? 9.447 -3.306 9.197 1.00 96.25 86 LEU A C 1
ATOM 656 O O . LEU A 1 86 ? 10.056 -2.966 8.186 1.00 96.25 86 LEU A O 1
ATOM 660 N N . ALA A 1 87 ? 9.902 -3.035 10.421 1.00 94.56 87 ALA A N 1
ATOM 661 C CA . ALA A 1 87 ? 11.147 -2.304 10.666 1.00 94.56 87 ALA A CA 1
ATOM 662 C C . ALA A 1 87 ? 12.395 -3.042 10.136 1.00 94.56 87 ALA A C 1
ATOM 664 O O . ALA A 1 87 ? 13.367 -2.401 9.736 1.00 94.56 87 ALA A O 1
ATOM 665 N N . ALA A 1 88 ? 12.368 -4.378 10.092 1.00 94.62 88 ALA A N 1
ATOM 666 C CA . ALA A 1 88 ? 13.477 -5.194 9.602 1.00 94.62 88 ALA A CA 1
ATOM 667 C C . ALA A 1 88 ? 13.608 -5.221 8.065 1.00 94.62 88 ALA A C 1
ATOM 669 O O . ALA A 1 88 ? 14.690 -5.515 7.558 1.00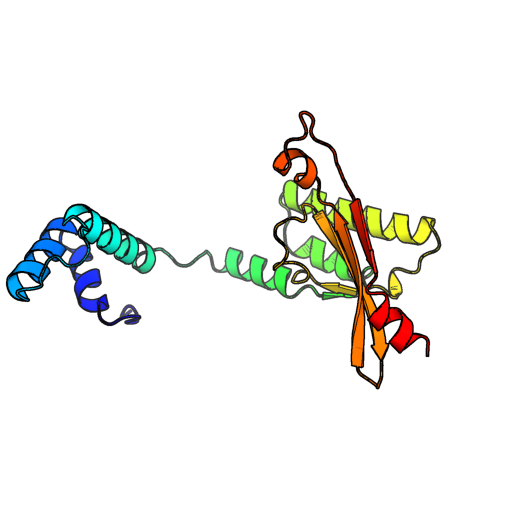 94.62 88 ALA A O 1
ATOM 670 N N . VAL A 1 89 ? 12.544 -4.899 7.317 1.00 95.44 89 VAL A N 1
ATOM 671 C CA . VAL A 1 89 ? 12.532 -4.938 5.839 1.00 95.44 89 VAL A CA 1
ATOM 672 C C . VAL A 1 89 ? 13.515 -3.937 5.224 1.00 95.44 89 VAL A C 1
ATOM 674 O O . VAL A 1 89 ? 14.206 -4.257 4.257 1.00 95.44 89 VAL A O 1
ATOM 677 N N . GLY A 1 90 ? 13.583 -2.712 5.748 1.00 90.12 90 GLY A N 1
ATOM 678 C CA . GLY A 1 90 ? 14.366 -1.651 5.125 1.00 90.12 90 GLY A CA 1
ATOM 679 C C . GLY A 1 90 ? 14.521 -0.411 5.995 1.00 90.12 90 GLY A C 1
ATOM 680 O O . GLY A 1 90 ? 13.769 -0.188 6.936 1.00 90.12 90 GLY A O 1
ATOM 681 N N . GLN A 1 91 ? 15.516 0.413 5.659 1.00 86.94 91 GLN A N 1
ATOM 682 C CA . GLN A 1 91 ? 15.922 1.579 6.462 1.00 86.94 91 GLN A CA 1
ATOM 683 C C . GLN A 1 91 ? 15.930 2.890 5.664 1.00 86.94 91 GLN A C 1
ATOM 685 O O . GLN A 1 91 ? 16.495 3.889 6.105 1.00 86.94 91 GLN A O 1
ATOM 690 N N . SER A 1 92 ? 15.333 2.913 4.468 1.00 93.38 92 SER A N 1
ATOM 691 C CA . SER A 1 92 ? 15.251 4.158 3.701 1.00 93.38 92 SER A CA 1
ATOM 692 C C . SER A 1 92 ? 14.388 5.181 4.442 1.00 93.38 92 SER A C 1
ATOM 694 O O . SER A 1 92 ? 13.403 4.827 5.091 1.00 93.38 92 SER A O 1
ATOM 696 N N . THR A 1 93 ? 14.715 6.469 4.318 1.00 94.06 93 THR A N 1
ATOM 697 C CA . THR A 1 93 ? 13.971 7.550 4.986 1.00 94.06 93 THR A CA 1
ATOM 698 C C . THR A 1 93 ? 12.479 7.525 4.650 1.00 94.06 93 THR A C 1
ATOM 700 O O . THR A 1 93 ? 11.643 7.774 5.516 1.00 94.06 93 THR A O 1
ATOM 703 N N . GLY A 1 94 ? 12.133 7.227 3.393 1.00 94.38 94 GLY A N 1
ATOM 704 C CA . GLY A 1 94 ? 10.741 7.126 2.950 1.00 94.38 94 GLY A CA 1
ATOM 705 C C . GLY A 1 94 ? 10.013 5.945 3.590 1.00 94.38 94 GLY A C 1
ATOM 706 O O . GLY A 1 94 ? 8.920 6.116 4.124 1.00 94.38 94 GLY A O 1
ATOM 707 N N . TYR A 1 95 ? 10.647 4.772 3.605 1.00 94.62 95 TYR A N 1
ATOM 708 C CA . TYR A 1 95 ? 10.070 3.573 4.205 1.00 94.62 95 TYR A CA 1
ATOM 709 C C . TYR A 1 95 ? 9.930 3.704 5.728 1.00 94.62 95 TYR A C 1
ATOM 711 O O . TYR A 1 95 ? 8.858 3.445 6.268 1.00 94.62 95 TYR A O 1
ATOM 719 N N . GLY A 1 96 ? 10.955 4.216 6.417 1.00 96.00 96 GLY A N 1
ATOM 720 C CA . GLY A 1 96 ? 10.903 4.459 7.861 1.00 96.00 96 GLY A CA 1
ATOM 721 C C . GLY A 1 96 ? 9.761 5.397 8.260 1.00 96.00 96 GLY A C 1
ATOM 722 O O . GLY A 1 96 ? 9.029 5.112 9.203 1.00 96.00 96 GLY A O 1
ATOM 723 N N . LYS A 1 97 ? 9.517 6.467 7.485 1.00 95.56 97 LYS A N 1
ATOM 724 C CA . LYS A 1 97 ? 8.350 7.345 7.690 1.00 95.56 97 LYS A CA 1
ATOM 725 C C . LYS A 1 97 ? 7.021 6.597 7.561 1.00 95.56 97 LYS A C 1
ATOM 727 O O . LYS A 1 97 ? 6.105 6.878 8.333 1.00 95.56 97 LYS A O 1
ATOM 732 N N . ALA A 1 98 ? 6.904 5.664 6.615 1.00 94.62 98 ALA A N 1
ATOM 733 C CA . ALA A 1 98 ? 5.699 4.856 6.442 1.00 94.62 98 ALA A CA 1
ATOM 734 C C . ALA A 1 98 ? 5.475 3.899 7.625 1.00 94.62 98 ALA A C 1
ATOM 736 O O . ALA A 1 98 ? 4.351 3.810 8.120 1.00 94.62 98 ALA A O 1
ATOM 737 N N . VAL A 1 99 ? 6.538 3.259 8.129 1.00 96.31 99 VAL A N 1
ATOM 738 C CA . VAL A 1 99 ? 6.481 2.404 9.330 1.00 96.31 99 VAL A CA 1
ATOM 739 C C . VAL A 1 99 ? 6.069 3.222 10.556 1.00 96.31 99 VAL A C 1
ATOM 741 O O . VAL A 1 99 ? 5.105 2.868 11.225 1.00 96.31 99 VAL A O 1
ATOM 744 N N . THR A 1 100 ? 6.680 4.386 10.794 1.00 96.38 100 THR A N 1
ATOM 745 C CA . THR A 1 100 ? 6.274 5.276 11.897 1.00 96.38 100 THR A CA 1
ATOM 746 C C . THR A 1 100 ? 4.828 5.766 11.752 1.00 96.38 100 THR A C 1
ATOM 748 O O . THR A 1 100 ? 4.103 5.885 12.739 1.00 96.38 100 THR A O 1
ATOM 751 N N . ALA A 1 101 ? 4.367 6.065 10.533 1.00 96.00 101 ALA A N 1
ATOM 752 C CA . ALA A 1 101 ? 2.974 6.447 10.300 1.00 96.00 101 ALA A CA 1
ATOM 753 C C . ALA A 1 101 ? 2.000 5.290 10.578 1.00 96.00 101 ALA A C 1
ATOM 755 O O . ALA A 1 101 ? 0.887 5.528 11.049 1.00 96.00 101 ALA A O 1
ATOM 756 N N . TYR A 1 102 ? 2.409 4.051 10.296 1.00 96.94 102 TYR A N 1
ATOM 757 C CA . TYR A 1 102 ? 1.664 2.850 10.655 1.00 96.94 102 TYR A CA 1
ATOM 758 C C . TYR A 1 102 ? 1.587 2.674 12.177 1.00 96.94 102 TYR A C 1
ATOM 760 O O . TYR A 1 102 ? 0.483 2.580 12.706 1.00 96.94 102 TYR A O 1
ATOM 768 N N . GLU A 1 103 ? 2.717 2.738 12.885 1.00 97.31 103 GLU A N 1
ATOM 769 C CA . GLU A 1 103 ? 2.781 2.655 14.354 1.00 97.31 103 GLU A CA 1
ATOM 770 C C . GLU A 1 103 ? 1.857 3.677 15.026 1.00 97.31 103 GLU A C 1
ATOM 772 O O . GLU A 1 103 ? 1.015 3.317 15.846 1.00 97.31 103 GLU A O 1
ATOM 777 N N . ARG A 1 104 ? 1.935 4.948 14.606 1.00 97.88 104 ARG A N 1
ATOM 778 C CA . ARG A 1 104 ? 1.064 6.018 15.120 1.00 97.88 104 ARG A CA 1
ATOM 779 C C . ARG A 1 104 ? -0.416 5.727 14.906 1.00 97.88 104 ARG A C 1
ATOM 781 O O . ARG A 1 104 ? -1.231 6.095 15.745 1.00 97.88 104 ARG A O 1
ATOM 788 N N . ARG A 1 105 ? -0.777 5.092 13.787 1.00 97.00 105 ARG A N 1
ATOM 789 C CA . ARG A 1 105 ? -2.168 4.724 13.502 1.00 97.00 105 ARG A CA 1
ATOM 790 C C . ARG A 1 105 ? -2.657 3.626 14.436 1.00 97.00 105 ARG A C 1
ATOM 792 O O . ARG A 1 105 ? -3.790 3.703 14.892 1.00 97.00 105 ARG A O 1
ATOM 799 N N . ILE A 1 106 ? -1.813 2.638 14.730 1.00 97.81 106 ILE A N 1
ATOM 800 C CA . ILE A 1 106 ? -2.138 1.581 15.691 1.00 97.81 106 ILE A CA 1
ATOM 801 C C . ILE A 1 106 ? -2.386 2.179 17.079 1.00 97.81 106 ILE A C 1
ATOM 803 O O . ILE A 1 106 ? -3.430 1.899 17.660 1.00 97.81 106 ILE A O 1
ATOM 807 N N . SER A 1 107 ? -1.512 3.071 17.555 1.00 97.69 107 SER A N 1
ATOM 808 C CA . SER A 1 107 ? -1.732 3.782 18.825 1.00 97.69 107 SER A CA 1
ATOM 809 C C . SER A 1 107 ? -3.011 4.623 18.802 1.00 97.69 107 SER A C 1
ATOM 811 O O . SER A 1 107 ? -3.823 4.529 19.712 1.00 97.69 107 SER A O 1
ATOM 813 N N . ALA A 1 108 ? -3.257 5.369 17.720 1.00 97.88 108 ALA A N 1
ATOM 814 C CA . ALA A 1 108 ? -4.470 6.174 17.592 1.00 97.88 108 ALA A CA 1
ATOM 815 C C . ALA A 1 108 ? -5.754 5.325 17.606 1.00 97.88 108 ALA A C 1
ATOM 817 O O . ALA A 1 108 ? -6.779 5.782 18.102 1.00 97.88 108 ALA A O 1
ATOM 818 N N . PHE A 1 109 ? -5.730 4.097 17.078 1.00 97.38 109 PHE A N 1
ATOM 819 C CA . PHE A 1 109 ? -6.869 3.188 17.195 1.00 97.38 109 PHE A CA 1
ATOM 820 C C . PHE A 1 109 ? -7.128 2.780 18.651 1.00 97.38 109 PHE A C 1
ATOM 822 O O . PHE A 1 109 ? -8.285 2.788 19.070 1.00 97.38 109 PHE A O 1
ATOM 829 N N . GLU A 1 110 ? -6.084 2.467 19.424 1.00 96.62 110 GLU A N 1
ATOM 830 C CA . GLU A 1 110 ? -6.214 2.173 20.861 1.00 96.62 110 GLU A CA 1
ATOM 831 C C . GLU A 1 110 ? -6.752 3.384 21.636 1.00 96.62 110 GLU A C 1
ATOM 833 O O . GLU A 1 110 ? -7.690 3.238 22.420 1.00 96.62 110 GLU A O 1
ATOM 838 N N . ASP A 1 111 ? -6.247 4.587 21.346 1.00 98.00 111 ASP A N 1
ATOM 839 C CA . ASP A 1 111 ? -6.698 5.841 21.969 1.00 98.00 111 ASP A CA 1
ATOM 840 C C . ASP A 1 111 ? -8.184 6.141 21.697 1.00 98.00 111 ASP A C 1
ATOM 842 O O . ASP A 1 111 ? -8.848 6.806 22.490 1.00 98.00 111 ASP A O 1
ATOM 846 N N . GLN A 1 112 ? -8.727 5.642 20.580 1.00 97.56 112 GLN A N 1
ATOM 847 C CA . GLN A 1 112 ? -10.149 5.740 20.228 1.00 97.56 112 GLN A CA 1
ATOM 848 C C . GLN A 1 112 ? -10.994 4.569 20.766 1.00 97.56 112 GLN A C 1
ATOM 850 O O . GLN A 1 112 ? -12.169 4.444 20.423 1.00 97.56 112 GLN A O 1
ATOM 855 N N . GLY A 1 113 ? -10.420 3.696 21.599 1.00 97.75 113 GLY A N 1
ATOM 856 C CA . GLY A 1 113 ? -11.118 2.562 22.210 1.00 97.75 113 GLY A CA 1
ATOM 857 C C . GLY A 1 113 ? -11.301 1.353 21.290 1.00 97.75 113 GLY A C 1
ATOM 858 O O . GLY A 1 113 ? -12.050 0.433 21.624 1.00 97.75 113 GLY A O 1
ATOM 859 N N . LEU A 1 114 ? -10.630 1.324 20.135 1.00 97.50 114 LEU A N 1
ATOM 860 C CA . LEU A 1 114 ? -10.572 0.129 19.299 1.00 97.50 114 LEU A CA 1
ATOM 861 C C . LEU A 1 114 ? -9.545 -0.862 19.859 1.00 97.50 114 LEU A C 1
ATOM 863 O O . LEU A 1 114 ? -8.696 -0.522 20.678 1.00 97.50 114 LEU A O 1
ATOM 867 N N . ASN A 1 115 ? -9.602 -2.108 19.385 1.00 97.38 115 ASN A N 1
ATOM 868 C CA . ASN A 1 115 ? -8.653 -3.149 19.769 1.00 97.38 115 ASN A CA 1
ATOM 869 C C . ASN A 1 115 ? -7.854 -3.642 18.548 1.00 97.38 115 ASN A C 1
ATOM 871 O O . ASN A 1 115 ? -8.249 -4.634 17.924 1.00 97.38 115 ASN A O 1
ATOM 875 N N . PRO A 1 116 ? -6.714 -3.007 18.214 1.00 97.19 116 PRO A N 1
ATOM 876 C CA . PRO A 1 116 ? -5.876 -3.402 17.084 1.00 97.19 116 PRO A CA 1
ATOM 877 C C . PRO A 1 116 ? -5.266 -4.797 17.183 1.00 97.19 116 PRO A C 1
ATOM 879 O O . PRO A 1 116 ? -4.813 -5.333 16.174 1.00 97.19 116 PRO A O 1
ATOM 882 N N . ARG A 1 117 ? -5.312 -5.439 18.356 1.00 97.31 117 ARG A N 1
ATOM 883 C CA . ARG A 1 117 ? -4.917 -6.850 18.512 1.00 97.31 117 ARG A CA 1
ATOM 884 C C . ARG A 1 117 ? -5.876 -7.805 17.801 1.00 97.31 117 ARG A C 1
ATOM 886 O O . ARG A 1 117 ? -5.544 -8.964 17.593 1.00 97.31 117 ARG A O 1
ATOM 893 N N . ARG A 1 118 ? -7.066 -7.326 17.424 1.00 96.38 118 ARG A N 1
ATOM 894 C CA . ARG A 1 118 ? -8.031 -8.054 16.587 1.00 96.38 118 ARG A CA 1
ATOM 895 C C . ARG A 1 118 ? -7.928 -7.694 15.105 1.00 96.38 118 ARG A C 1
ATOM 897 O O . ARG A 1 118 ? -8.679 -8.245 14.308 1.00 96.38 118 ARG A O 1
ATOM 904 N N . PHE A 1 119 ? -7.055 -6.759 14.731 1.00 97.31 119 PHE A N 1
ATOM 905 C CA . PHE A 1 119 ? -6.889 -6.335 13.343 1.00 97.31 119 PHE A CA 1
ATOM 906 C C . PHE A 1 119 ? -5.770 -7.128 12.682 1.00 97.31 119 PHE A C 1
ATOM 908 O O . PHE A 1 119 ? -4.770 -7.472 13.318 1.00 97.31 119 PHE A O 1
ATOM 915 N N . MET A 1 120 ? -5.928 -7.380 11.385 1.00 97.25 120 MET A N 1
ATOM 916 C CA . MET A 1 120 ? -4.937 -8.078 10.577 1.00 97.25 120 MET A CA 1
ATOM 917 C C . MET A 1 120 ? -4.272 -7.114 9.605 1.00 97.25 120 MET A C 1
ATOM 919 O O . MET A 1 120 ? -4.940 -6.373 8.888 1.00 97.25 120 MET A O 1
ATOM 923 N N . PHE A 1 121 ? -2.945 -7.140 9.582 1.00 97.44 121 PHE A N 1
ATOM 924 C CA . PHE A 1 121 ? -2.131 -6.484 8.572 1.00 97.44 121 PHE A CA 1
ATOM 925 C C . PHE A 1 121 ? -1.766 -7.480 7.470 1.00 97.44 121 PHE A C 1
ATOM 927 O O . PHE A 1 121 ? -1.456 -8.641 7.745 1.00 97.44 121 PHE A O 1
ATOM 934 N N . SER A 1 122 ? -1.737 -6.999 6.229 1.00 96.00 122 SER A N 1
ATOM 935 C CA . SER A 1 122 ? -1.167 -7.704 5.084 1.00 96.00 122 SER A CA 1
ATOM 936 C C . SER A 1 122 ? -0.528 -6.696 4.135 1.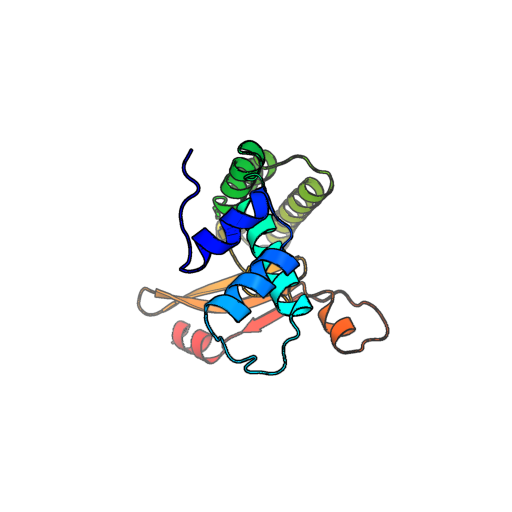00 96.00 122 SER A C 1
ATOM 938 O O . SER A 1 122 ? -1.209 -5.802 3.634 1.00 96.00 122 SER A O 1
ATOM 940 N N . ALA A 1 123 ? 0.763 -6.862 3.842 1.00 94.50 123 ALA A N 1
ATOM 941 C CA . ALA A 1 123 ? 1.485 -6.011 2.893 1.00 94.50 123 ALA A CA 1
ATOM 942 C C . ALA A 1 123 ? 0.973 -6.133 1.445 1.00 94.50 123 ALA A C 1
ATOM 944 O O . ALA A 1 123 ? 1.255 -5.281 0.604 1.00 94.50 123 ALA A O 1
ATOM 945 N N . THR A 1 124 ? 0.228 -7.198 1.138 1.00 92.75 124 THR A N 1
ATOM 946 C CA . THR A 1 124 ? -0.328 -7.454 -0.199 1.00 92.75 124 THR A CA 1
ATOM 947 C C . THR A 1 124 ? -1.769 -6.978 -0.360 1.00 92.75 124 THR A C 1
ATOM 949 O O . THR A 1 124 ? -2.301 -7.021 -1.469 1.00 92.75 124 THR A O 1
ATOM 952 N N . PHE A 1 125 ? -2.403 -6.500 0.713 1.00 91.44 125 PHE A N 1
ATOM 953 C CA . PHE A 1 125 ? -3.774 -6.006 0.662 1.00 91.44 125 PHE A CA 1
ATOM 954 C C . PHE A 1 125 ? -3.877 -4.687 -0.125 1.00 91.44 125 PHE A C 1
ATOM 956 O O . PHE A 1 125 ? -3.041 -3.797 0.014 1.00 91.44 125 PHE A O 1
ATOM 963 N N . GLY A 1 126 ? -4.923 -4.555 -0.948 1.00 79.75 126 GLY A N 1
ATOM 964 C CA . GLY A 1 126 ? -5.247 -3.312 -1.659 1.00 79.75 126 GLY A CA 1
ATOM 965 C C . GLY A 1 126 ? -4.417 -3.014 -2.913 1.00 79.75 126 GLY A C 1
ATOM 966 O O . GLY A 1 126 ? -4.615 -1.961 -3.508 1.00 79.75 126 GLY A O 1
ATOM 967 N N . ARG A 1 127 ? -3.531 -3.920 -3.362 1.00 72.25 127 ARG A N 1
ATOM 968 C CA . ARG A 1 127 ? -2.693 -3.702 -4.566 1.00 72.25 127 ARG A CA 1
ATOM 969 C C . ARG A 1 127 ? -3.487 -3.522 -5.861 1.00 72.25 127 ARG A C 1
ATOM 971 O O . ARG A 1 127 ? -2.972 -2.919 -6.790 1.00 72.25 127 ARG A O 1
ATOM 978 N N . GLU A 1 128 ? -4.710 -4.039 -5.923 1.00 72.38 128 GLU A N 1
ATOM 979 C CA . GLU A 1 128 ? -5.587 -3.915 -7.096 1.00 72.38 128 GLU A CA 1
ATOM 980 C C . GLU A 1 128 ? -6.338 -2.572 -7.143 1.00 72.38 128 GLU A C 1
ATOM 982 O O . GLU A 1 128 ? -7.057 -2.301 -8.102 1.00 72.38 128 GLU A O 1
ATOM 987 N N . ILE A 1 129 ? -6.200 -1.724 -6.115 1.00 74.38 129 ILE A N 1
ATOM 988 C CA . ILE A 1 129 ? -6.976 -0.491 -5.971 1.00 74.38 129 ILE A CA 1
ATOM 989 C C . ILE A 1 129 ? -6.059 0.728 -6.109 1.00 74.38 129 ILE A C 1
ATOM 991 O O . ILE A 1 129 ? -5.583 1.297 -5.127 1.00 74.38 129 ILE A O 1
ATOM 995 N N . GLU A 1 130 ? -5.829 1.141 -7.354 1.00 76.25 130 GLU A N 1
ATOM 996 C CA . GLU A 1 130 ? -4.830 2.160 -7.711 1.00 76.25 130 GLU A CA 1
ATOM 997 C C . GLU A 1 130 ? -5.159 3.587 -7.226 1.00 76.25 130 GLU A C 1
ATOM 999 O O . GLU A 1 130 ? -4.271 4.436 -7.189 1.00 76.25 130 GLU A O 1
ATOM 1004 N N . TYR A 1 131 ? -6.401 3.872 -6.812 1.00 85.06 131 TYR A N 1
ATOM 1005 C CA . TYR A 1 131 ? -6.800 5.218 -6.370 1.00 85.06 131 TYR A CA 1
ATOM 1006 C C . TYR A 1 131 ? -6.455 5.537 -4.903 1.00 85.06 131 TYR A C 1
ATOM 1008 O O . TYR A 1 131 ? -6.568 6.693 -4.482 1.00 85.06 131 TYR A O 1
ATOM 1016 N N . TYR A 1 132 ? -6.063 4.547 -4.094 1.00 92.25 132 TYR A N 1
ATOM 1017 C CA . TYR A 1 132 ? -5.668 4.796 -2.707 1.00 92.25 132 TYR A CA 1
ATOM 1018 C C . TYR A 1 132 ? -4.213 5.273 -2.617 1.00 92.25 132 TYR A C 1
ATOM 1020 O O . TYR A 1 132 ? -3.299 4.685 -3.184 1.00 92.25 132 TYR A O 1
ATOM 1028 N N . THR A 1 133 ? -3.985 6.325 -1.833 1.00 91.50 133 THR A N 1
ATOM 1029 C CA . THR A 1 133 ? -2.679 6.985 -1.665 1.00 91.50 133 THR A CA 1
ATOM 1030 C C . THR A 1 133 ? -1.984 6.621 -0.351 1.00 91.50 133 THR A C 1
ATOM 1032 O O . THR A 1 133 ? -0.922 7.158 -0.034 1.00 91.50 133 THR A O 1
ATOM 1035 N N . GLY A 1 134 ? -2.576 5.740 0.460 1.00 90.25 134 GLY A N 1
ATOM 1036 C CA . GLY A 1 134 ? -2.040 5.406 1.775 1.00 90.25 134 GLY A CA 1
ATOM 1037 C C . GLY A 1 134 ? -2.788 4.278 2.474 1.00 90.25 134 GLY A C 1
ATOM 1038 O O . GLY A 1 134 ? -2.890 3.175 1.954 1.00 90.25 134 GLY A O 1
ATOM 1039 N N . PHE A 1 135 ? -3.264 4.540 3.695 1.00 92.56 135 PHE A N 1
ATOM 1040 C CA . PHE A 1 135 ? -3.966 3.545 4.510 1.00 92.56 135 PHE A CA 1
ATOM 1041 C C . PHE A 1 135 ? -5.216 3.020 3.807 1.00 92.56 135 PHE A C 1
ATOM 1043 O O . PHE A 1 135 ? -6.039 3.817 3.368 1.00 92.56 135 PHE A O 1
ATOM 1050 N N . THR A 1 136 ? -5.381 1.703 3.786 1.00 94.75 136 THR A N 1
ATOM 1051 C CA . THR A 1 136 ? -6.574 1.009 3.303 1.00 94.75 136 THR A CA 1
ATOM 1052 C C . THR A 1 136 ? -6.988 -0.046 4.317 1.00 94.75 136 THR A C 1
ATOM 1054 O O . THR A 1 136 ? -6.169 -0.527 5.104 1.00 94.75 136 THR A O 1
ATOM 1057 N N . PHE A 1 137 ? -8.272 -0.384 4.333 1.00 95.56 137 PHE A N 1
ATOM 1058 C CA . PHE A 1 137 ? -8.818 -1.398 5.220 1.00 95.56 137 PHE A CA 1
ATOM 1059 C C . PHE A 1 137 ? -10.056 -2.061 4.625 1.00 95.56 137 PHE A C 1
ATOM 1061 O O . PHE A 1 137 ? -10.753 -1.498 3.779 1.00 95.56 137 PHE A O 1
ATOM 1068 N N . GLN A 1 138 ? -10.350 -3.248 5.140 1.00 95.88 138 GLN A N 1
ATOM 1069 C CA . GLN A 1 138 ? -11.580 -3.985 4.907 1.00 95.88 138 GLN A CA 1
ATOM 1070 C C . GLN A 1 138 ? -12.095 -4.501 6.247 1.00 95.88 138 GLN A C 1
ATOM 1072 O O . GLN A 1 138 ? -11.313 -4.856 7.128 1.00 95.88 138 GLN A O 1
ATOM 1077 N N . ILE A 1 139 ? -13.413 -4.509 6.401 1.00 96.12 139 ILE A N 1
ATOM 1078 C CA . ILE A 1 139 ? -14.110 -5.130 7.520 1.00 96.12 139 ILE A CA 1
ATOM 1079 C C . ILE A 1 139 ? -14.768 -6.386 6.976 1.00 96.12 139 ILE A C 1
ATOM 1081 O O . ILE A 1 139 ? -15.558 -6.332 6.029 1.00 96.12 139 ILE A O 1
ATOM 1085 N N . GLU A 1 140 ? -14.428 -7.507 7.591 1.00 96.00 140 GLU A N 1
ATOM 1086 C CA . GLU A 1 140 ? -14.961 -8.817 7.256 1.00 96.00 140 GLU A CA 1
ATOM 1087 C C . GLU A 1 140 ? -15.814 -9.331 8.405 1.00 96.00 140 GLU A C 1
ATOM 1089 O O . GLU A 1 140 ? -15.544 -9.051 9.575 1.00 96.00 140 GLU A O 1
ATOM 1094 N N . ALA A 1 141 ? -16.840 -10.092 8.060 1.00 96.25 141 ALA A N 1
ATOM 1095 C CA . ALA A 1 141 ? -17.661 -10.803 9.019 1.00 96.25 141 ALA A CA 1
ATOM 1096 C C . ALA A 1 141 ? -17.918 -12.227 8.531 1.00 96.25 141 ALA A C 1
ATOM 1098 O O . ALA A 1 141 ? -17.800 -12.512 7.340 1.00 96.25 141 ALA A O 1
ATOM 1099 N N . GLU A 1 142 ? -18.233 -13.124 9.458 1.00 95.25 142 GLU A N 1
ATOM 1100 C CA . GLU A 1 142 ? -18.561 -1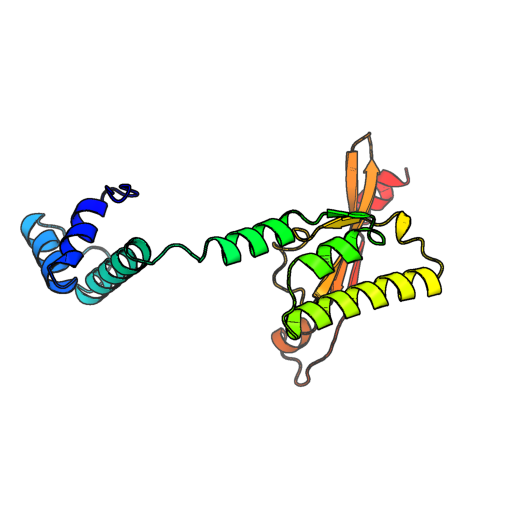4.504 9.125 1.00 95.25 142 GLU A CA 1
ATOM 1101 C C . GLU A 1 142 ? -20.007 -14.600 8.623 1.00 95.25 142 GLU A C 1
ATOM 1103 O O . GLU A 1 142 ? -20.928 -14.089 9.254 1.00 95.25 142 GLU A O 1
ATOM 1108 N N . LEU A 1 143 ? -20.191 -15.266 7.487 1.00 94.38 143 LEU A N 1
ATOM 1109 C CA . LEU A 1 143 ? -21.475 -15.633 6.908 1.00 94.38 143 LEU A CA 1
ATOM 1110 C C . LEU A 1 143 ? -21.365 -17.077 6.419 1.00 94.38 143 LEU A C 1
ATOM 1112 O O . LEU A 1 143 ? -20.538 -17.374 5.558 1.00 94.38 143 LEU A O 1
ATOM 1116 N N . GLU A 1 144 ? -22.167 -17.979 6.989 1.00 92.50 144 GLU A N 1
ATOM 1117 C CA . GLU A 1 144 ? -22.196 -19.403 6.609 1.00 92.50 144 GLU A CA 1
ATOM 1118 C C . GLU A 1 144 ? -20.802 -20.075 6.619 1.00 92.50 144 GLU A C 1
ATOM 1120 O O . GLU A 1 144 ? -20.440 -20.836 5.718 1.00 92.50 144 GLU A O 1
ATOM 1125 N N . GLY A 1 145 ? -19.977 -19.768 7.628 1.00 92.75 145 GLY A N 1
ATOM 1126 C CA . GLY A 1 145 ? -18.622 -20.316 7.767 1.00 92.75 145 GLY A CA 1
ATOM 1127 C C . GLY A 1 145 ? -17.585 -19.723 6.804 1.00 92.75 145 GLY A C 1
ATOM 1128 O O . GLY A 1 145 ? -16.498 -20.283 6.648 1.00 92.75 145 GLY A O 1
ATOM 1129 N N . ARG A 1 146 ? -17.896 -18.607 6.131 1.00 94.06 146 ARG A N 1
ATOM 1130 C CA . ARG A 1 146 ? -16.973 -17.875 5.249 1.00 94.06 146 ARG A CA 1
ATOM 1131 C C . ARG A 1 146 ? -16.832 -16.427 5.692 1.00 94.06 146 ARG A C 1
ATOM 1133 O O . ARG A 1 146 ? -17.804 -15.807 6.103 1.00 94.06 146 ARG A O 1
ATOM 1140 N N . LEU A 1 147 ? -15.635 -15.866 5.545 1.00 94.06 147 LEU A N 1
ATOM 1141 C CA . LEU A 1 147 ? -15.428 -14.430 5.718 1.00 94.06 147 LEU A CA 1
ATOM 1142 C C . LEU A 1 147 ? -15.919 -13.682 4.477 1.00 94.06 147 LEU A C 1
ATOM 1144 O O . LEU A 1 147 ? -15.512 -13.984 3.354 1.00 94.06 147 LEU A O 1
ATOM 1148 N N . VAL A 1 148 ? -16.793 -12.703 4.690 1.00 95.38 148 VAL A N 1
ATOM 1149 C CA . VAL A 1 148 ? -17.318 -11.817 3.651 1.00 95.38 148 VAL A CA 1
ATOM 1150 C C . VAL A 1 148 ? -16.983 -10.367 3.971 1.00 95.38 148 VAL A C 1
ATOM 1152 O O . VAL A 1 148 ? -17.154 -9.904 5.097 1.00 95.38 148 VAL A O 1
ATOM 1155 N N . ALA A 1 149 ? -16.522 -9.627 2.963 1.00 95.12 149 ALA A N 1
ATOM 1156 C CA . ALA A 1 149 ? -16.255 -8.198 3.077 1.00 95.12 149 ALA A CA 1
ATOM 1157 C C . ALA A 1 149 ? -17.572 -7.413 3.176 1.00 95.12 149 ALA A C 1
ATOM 1159 O O . ALA A 1 149 ? -18.323 -7.331 2.195 1.00 95.12 149 ALA A O 1
ATOM 1160 N N . VAL A 1 150 ? -17.840 -6.825 4.343 1.00 97.50 150 VAL A N 1
ATOM 1161 C CA . VAL A 1 150 ? -19.056 -6.040 4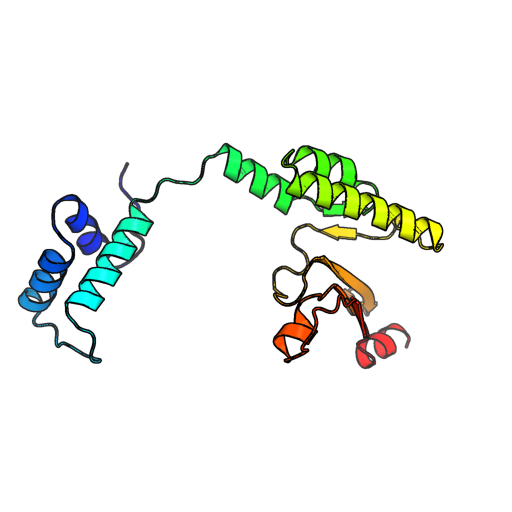.627 1.00 97.50 150 VAL A CA 1
ATOM 1162 C C . VAL A 1 150 ? -18.828 -4.536 4.510 1.00 97.50 150 VAL A C 1
ATOM 1164 O O . VAL A 1 150 ? -19.767 -3.797 4.226 1.00 97.50 150 VAL A O 1
ATOM 1167 N N . ALA A 1 151 ? -17.590 -4.073 4.668 1.00 97.19 151 ALA A N 1
ATOM 1168 C CA . ALA A 1 151 ? -17.212 -2.687 4.423 1.00 97.19 151 ALA A CA 1
ATOM 1169 C C . ALA A 1 151 ? -15.741 -2.589 4.012 1.00 97.19 151 ALA A C 1
ATOM 1171 O O . ALA A 1 151 ? -14.945 -3.479 4.306 1.00 97.19 151 ALA A O 1
ATOM 1172 N N . GLY A 1 152 ? -15.368 -1.492 3.367 1.00 95.81 152 GLY A N 1
ATOM 1173 C CA . GLY A 1 152 ? -13.987 -1.216 2.986 1.00 95.81 152 GLY A CA 1
ATOM 1174 C C . GLY A 1 152 ? -13.752 0.271 2.800 1.00 95.81 152 GLY A C 1
ATOM 1175 O O . GLY A 1 152 ? -14.697 1.041 2.617 1.00 95.81 152 GLY A O 1
ATOM 1176 N N . GLY A 1 153 ? -12.499 0.692 2.890 1.00 95.25 153 GLY A N 1
ATOM 1177 C CA . GLY A 1 153 ? -12.157 2.101 2.824 1.00 95.25 153 GLY A CA 1
ATOM 1178 C C . GLY A 1 153 ? -10.664 2.365 2.801 1.00 95.25 153 GLY A C 1
ATOM 1179 O O . GLY A 1 153 ? -9.837 1.454 2.835 1.00 95.25 153 GLY A O 1
ATOM 1180 N N . GLY A 1 154 ? -10.318 3.645 2.763 1.00 95.12 154 GLY A N 1
ATOM 1181 C CA . GLY A 1 154 ? -8.930 4.074 2.755 1.00 95.12 154 GLY A CA 1
ATOM 1182 C C . GLY A 1 154 ? -8.747 5.552 2.456 1.00 95.12 154 GLY A C 1
ATOM 1183 O O . GLY A 1 154 ? -9.716 6.300 2.334 1.00 95.12 154 GLY A O 1
ATOM 1184 N N . ARG A 1 155 ? -7.484 5.969 2.376 1.00 94.75 155 ARG A N 1
ATOM 1185 C CA . ARG A 1 155 ? -7.045 7.334 2.069 1.00 94.75 155 ARG A CA 1
ATOM 1186 C C . ARG A 1 155 ? -6.827 7.503 0.568 1.00 94.75 155 ARG A C 1
ATOM 1188 O O . ARG A 1 155 ? -6.113 6.702 -0.023 1.00 94.75 155 ARG A O 1
ATOM 1195 N N . TYR A 1 156 ? -7.402 8.543 -0.020 1.00 94.31 156 TYR A N 1
ATOM 1196 C CA . TYR A 1 156 ? -7.393 8.825 -1.459 1.00 94.31 156 TYR A CA 1
ATOM 1197 C C . TYR A 1 156 ? -7.177 10.324 -1.706 1.00 94.31 156 TYR A C 1
ATOM 1199 O O . TYR A 1 156 ? -8.083 11.067 -2.066 1.00 94.31 156 TYR A O 1
ATOM 1207 N N . ASP A 1 157 ? -5.951 10.789 -1.479 1.00 94.81 157 ASP A N 1
ATOM 1208 C CA . ASP A 1 157 ? -5.615 12.221 -1.508 1.00 94.81 157 ASP A CA 1
ATOM 1209 C C . ASP A 1 157 ? -5.681 12.855 -2.906 1.00 94.81 157 ASP A C 1
ATOM 1211 O O . ASP A 1 157 ? -5.837 14.068 -3.023 1.00 94.81 157 ASP A O 1
ATOM 1215 N N . ASN A 1 158 ? -5.555 12.047 -3.962 1.00 93.06 158 ASN A N 1
ATOM 1216 C CA . ASN A 1 158 ? -5.502 12.546 -5.337 1.00 93.06 158 ASN A CA 1
ATOM 1217 C C . ASN A 1 158 ? -6.871 12.561 -6.024 1.00 93.06 158 ASN A C 1
ATOM 1219 O O . ASN A 1 158 ? -7.055 13.314 -6.974 1.00 93.06 158 ASN A O 1
ATOM 1223 N N . LEU A 1 159 ? -7.854 11.811 -5.508 1.00 92.44 159 LEU A N 1
ATOM 1224 C CA . LEU A 1 159 ? -9.128 11.570 -6.194 1.00 92.44 159 LEU A CA 1
ATOM 1225 C C . LEU A 1 159 ? -9.848 12.863 -6.594 1.00 92.44 159 LEU A C 1
ATOM 1227 O O . LEU A 1 159 ? -10.325 12.991 -7.716 1.00 92.44 159 LEU A O 1
ATOM 1231 N N . LEU A 1 160 ? -9.928 13.838 -5.686 1.00 92.19 160 LEU A N 1
ATOM 1232 C CA . LEU A 1 160 ? -10.628 15.091 -5.976 1.00 92.19 160 LEU A CA 1
ATOM 1233 C C . LEU A 1 160 ? -9.874 15.947 -6.999 1.00 92.19 160 LEU A C 1
ATOM 1235 O O . LEU A 1 160 ? -10.510 16.592 -7.829 1.00 92.19 160 LEU A O 1
ATOM 1239 N N . SER A 1 161 ? -8.541 15.931 -6.969 1.00 93.00 161 SER A N 1
ATOM 1240 C CA . SER A 1 161 ? -7.706 16.608 -7.966 1.00 93.00 161 SER A CA 1
ATOM 1241 C C . SER A 1 161 ? -7.884 15.974 -9.347 1.00 93.00 161 SER A C 1
ATOM 1243 O O . SER A 1 161 ? -8.094 16.692 -10.322 1.00 93.00 161 SER A O 1
ATOM 1245 N N . ASP A 1 162 ? -7.902 14.641 -9.416 1.00 91.56 162 ASP A N 1
ATOM 1246 C CA . ASP A 1 162 ? -8.128 13.882 -10.654 1.00 91.56 162 ASP A CA 1
ATOM 1247 C C . ASP A 1 162 ? -9.531 14.144 -11.239 1.00 91.56 162 ASP A C 1
ATOM 1249 O O . ASP A 1 162 ? -9.733 14.078 -12.451 1.00 91.56 162 ASP A O 1
ATOM 1253 N N . MET A 1 163 ? -10.495 14.515 -10.388 1.00 92.75 163 MET A N 1
ATOM 1254 C CA . MET A 1 163 ? -11.849 14.935 -10.771 1.00 92.75 163 MET A CA 1
ATOM 1255 C C . MET A 1 163 ? -11.985 16.438 -11.089 1.00 92.75 163 MET A C 1
ATOM 1257 O O . MET A 1 163 ? -13.093 16.908 -11.352 1.00 92.75 163 MET A O 1
ATOM 1261 N N . GLY A 1 164 ? -10.891 17.203 -11.081 1.00 95.25 164 GLY A N 1
ATOM 1262 C CA . GLY A 1 164 ? -10.882 18.619 -11.462 1.00 95.25 164 GLY A CA 1
ATOM 1263 C C . GLY A 1 164 ? -10.992 19.613 -10.304 1.00 95.25 164 GLY A C 1
ATOM 1264 O O . GLY A 1 164 ? -11.276 20.789 -10.538 1.00 95.25 164 GLY A O 1
ATOM 1265 N N . SER A 1 165 ? -10.763 19.185 -9.058 1.00 95.31 165 SER A N 1
ATOM 1266 C CA . SER A 1 165 ? -10.618 20.123 -7.940 1.00 95.31 165 SER A CA 1
ATOM 1267 C C . SER A 1 165 ? -9.448 21.084 -8.201 1.00 95.31 165 SER A C 1
ATOM 1269 O O . SER A 1 165 ? -8.341 20.630 -8.495 1.00 95.31 165 SER A O 1
ATOM 1271 N N . PRO A 1 166 ? -9.635 22.408 -8.038 1.00 95.62 166 PRO A N 1
ATOM 1272 C CA . PRO A 1 166 ? -8.565 23.389 -8.235 1.00 95.62 166 PRO A CA 1
ATOM 1273 C C . PRO A 1 166 ? -7.532 23.388 -7.098 1.00 95.62 166 PRO A C 1
ATOM 1275 O O . PRO A 1 166 ? -6.511 24.068 -7.187 1.00 95.62 166 PRO A O 1
ATOM 1278 N N . ILE A 1 167 ? -7.805 22.663 -6.011 1.00 95.25 167 ILE A N 1
ATOM 1279 C CA . ILE A 1 167 ? -6.926 22.526 -4.852 1.00 95.25 167 ILE A CA 1
ATOM 1280 C C . ILE A 1 167 ? -6.761 21.051 -4.488 1.00 95.25 167 ILE A C 1
ATOM 1282 O O . ILE A 1 167 ? -7.704 20.265 -4.596 1.00 95.25 167 ILE A O 1
ATOM 1286 N N . ALA A 1 168 ? -5.569 20.688 -4.016 1.00 93.44 168 ALA A N 1
ATOM 1287 C CA . ALA A 1 168 ? -5.316 19.356 -3.483 1.00 93.44 168 ALA A CA 1
ATOM 1288 C C . ALA A 1 168 ? -6.043 19.185 -2.141 1.00 93.44 168 ALA A C 1
ATOM 1290 O O . ALA A 1 168 ? -5.841 19.976 -1.216 1.00 93.44 168 ALA A O 1
ATOM 1291 N N . VAL A 1 169 ? -6.877 18.149 -2.031 1.00 93.62 169 VAL A N 1
ATOM 1292 C CA . VAL A 1 169 ? -7.669 17.860 -0.828 1.00 93.62 169 VAL A CA 1
ATOM 1293 C C . VAL A 1 169 ? -7.407 16.429 -0.384 1.00 93.62 169 VAL A C 1
ATOM 1295 O O . VAL A 1 169 ? -7.812 15.478 -1.046 1.00 93.62 169 VAL A O 1
ATOM 1298 N N . SER A 1 170 ? -6.773 16.278 0.779 1.00 93.75 170 SER A N 1
ATOM 1299 C CA . SER A 1 170 ? -6.649 14.975 1.428 1.00 93.75 170 SER A CA 1
ATOM 1300 C C . SER A 1 170 ? -8.018 14.423 1.808 1.00 93.75 170 SER A C 1
ATOM 1302 O O . SER A 1 170 ? -8.792 15.107 2.478 1.00 93.75 170 SER A O 1
ATOM 1304 N N . ALA A 1 171 ? -8.286 13.169 1.453 1.00 93.81 171 ALA A N 1
ATOM 1305 C CA . ALA A 1 171 ? -9.562 12.523 1.725 1.00 93.81 171 ALA A CA 1
ATOM 1306 C C . ALA A 1 171 ? -9.377 11.097 2.256 1.00 93.81 171 ALA A C 1
ATOM 1308 O O . ALA A 1 171 ? -8.432 10.389 1.909 1.00 93.81 171 ALA A O 1
ATOM 1309 N N . VAL A 1 172 ? -10.287 10.690 3.136 1.00 95.06 172 VAL A N 1
ATOM 1310 C CA . VAL A 1 172 ? -10.397 9.336 3.680 1.00 95.06 172 VAL A CA 1
ATOM 1311 C C . VAL A 1 172 ? -11.875 9.016 3.842 1.00 95.06 172 VAL A C 1
ATOM 1313 O O . VAL A 1 172 ? -12.665 9.890 4.195 1.00 95.06 172 VAL A O 1
ATOM 1316 N N . GLY A 1 173 ? -12.249 7.772 3.587 1.00 94.88 173 GLY A N 1
ATOM 1317 C CA . GLY A 1 173 ? -13.636 7.345 3.679 1.00 94.88 173 GLY A CA 1
ATOM 1318 C C . GLY A 1 173 ? -13.785 5.846 3.521 1.00 94.88 173 GLY A C 1
ATOM 1319 O O . GLY A 1 173 ? -12.802 5.112 3.392 1.00 94.88 173 GLY A O 1
ATOM 1320 N N . SER A 1 174 ? -15.034 5.403 3.554 1.00 95.81 174 SER A N 1
ATOM 1321 C CA . SER A 1 174 ? -15.406 3.995 3.507 1.00 95.81 174 SER A CA 1
ATOM 1322 C C . SER A 1 174 ? -16.799 3.810 2.931 1.00 95.81 174 SER A C 1
ATOM 1324 O O . SER A 1 174 ? -17.650 4.687 3.074 1.00 95.81 174 SER A O 1
ATOM 1326 N N . ALA A 1 175 ? -17.042 2.639 2.359 1.00 96.69 175 ALA A N 1
ATOM 1327 C CA . ALA A 1 175 ? -18.345 2.201 1.894 1.00 96.69 175 ALA A CA 1
ATOM 1328 C C . ALA A 1 175 ? -18.764 0.921 2.625 1.00 96.69 175 ALA A C 1
ATOM 1330 O O . ALA A 1 175 ? -17.926 0.089 2.978 1.00 96.69 175 ALA A O 1
ATOM 1331 N N . ILE A 1 176 ? -20.071 0.773 2.834 1.00 97.81 176 ILE A N 1
ATOM 1332 C CA . ILE A 1 176 ? -20.686 -0.404 3.449 1.00 97.81 176 ILE A CA 1
ATOM 1333 C C . ILE A 1 176 ? -21.482 -1.133 2.371 1.00 97.81 176 ILE A C 1
ATOM 1335 O O . ILE A 1 176 ? -22.302 -0.531 1.678 1.00 97.81 176 ILE A O 1
ATOM 1339 N N . HIS A 1 177 ? -21.269 -2.438 2.252 1.00 96.81 177 HIS A N 1
ATOM 1340 C CA . HIS A 1 177 ? -22.097 -3.312 1.433 1.00 96.81 177 HIS A CA 1
ATOM 1341 C C . HIS A 1 177 ? -23.369 -3.655 2.210 1.00 96.81 177 HIS A C 1
ATOM 1343 O O . HIS A 1 177 ? -23.395 -4.642 2.944 1.00 96.81 177 HIS A O 1
ATOM 1349 N N . THR A 1 178 ? -24.413 -2.838 2.067 1.00 96.62 178 THR A N 1
ATOM 1350 C CA . THR A 1 178 ? -25.664 -2.966 2.836 1.00 96.62 178 THR A CA 1
ATOM 1351 C C . THR A 1 178 ? -26.263 -4.365 2.756 1.00 96.62 178 THR A C 1
ATOM 1353 O O . THR A 1 178 ? -26.595 -4.927 3.791 1.00 96.62 178 THR A O 1
ATOM 1356 N N . ASP A 1 179 ? -26.309 -4.976 1.572 1.00 95.88 179 ASP A N 1
ATOM 1357 C CA . ASP A 1 179 ? -26.894 -6.313 1.399 1.00 95.88 179 ASP A CA 1
ATOM 1358 C C . ASP A 1 179 ? -26.099 -7.394 2.144 1.00 95.88 179 ASP A C 1
ATOM 1360 O O . ASP A 1 179 ? -26.672 -8.271 2.787 1.00 95.88 179 ASP A O 1
ATOM 1364 N N . ARG A 1 180 ? -24.762 -7.305 2.116 1.00 95.81 180 ARG A N 1
ATOM 1365 C CA . ARG A 1 180 ? -23.877 -8.245 2.825 1.00 95.81 180 ARG A CA 1
ATOM 1366 C C . ARG A 1 180 ? -23.937 -8.036 4.329 1.00 95.81 180 ARG A C 1
ATOM 1368 O O . ARG A 1 180 ? -23.932 -9.005 5.077 1.00 95.81 180 ARG A O 1
ATOM 1375 N N . LEU A 1 181 ? -24.003 -6.779 4.764 1.00 96.25 181 LEU A N 1
ATOM 1376 C CA . LEU A 1 181 ? -24.167 -6.446 6.171 1.00 96.25 181 LEU A CA 1
ATOM 1377 C C . LEU A 1 181 ? -25.497 -6.995 6.698 1.00 96.25 181 LEU A C 1
ATOM 1379 O O . LEU A 1 181 ? -25.512 -7.630 7.743 1.00 96.25 181 LEU A O 1
ATOM 1383 N N . MET A 1 182 ? -26.590 -6.811 5.955 1.00 96.31 182 MET A N 1
ATOM 1384 C CA . MET A 1 182 ? -27.894 -7.361 6.325 1.00 96.31 182 MET A CA 1
ATOM 1385 C C . MET A 1 182 ? -27.877 -8.889 6.382 1.00 96.31 182 MET A C 1
ATOM 1387 O O . MET A 1 182 ? -28.428 -9.449 7.320 1.00 96.31 182 MET A O 1
ATOM 1391 N N . ALA A 1 183 ? -27.212 -9.560 5.436 1.00 95.19 183 ALA A N 1
ATOM 1392 C CA . ALA A 1 183 ? -27.091 -11.019 5.444 1.00 95.19 183 ALA A CA 1
ATOM 1393 C C . ALA A 1 183 ? -26.315 -11.556 6.660 1.00 95.19 183 ALA A C 1
ATOM 1395 O O . ALA A 1 183 ? -26.655 -12.609 7.178 1.00 95.19 183 ALA A O 1
ATOM 1396 N N . VAL A 1 184 ? -25.291 -10.835 7.122 1.00 95.88 184 VAL A N 1
ATOM 1397 C CA . VAL A 1 184 ? -24.491 -11.198 8.308 1.00 95.88 184 VAL A CA 1
ATOM 1398 C C . VAL A 1 184 ? -25.240 -10.944 9.622 1.00 95.88 184 VAL A C 1
ATOM 1400 O O . VAL A 1 184 ? -24.945 -11.577 10.632 1.00 95.88 184 VAL A O 1
ATOM 1403 N N . LEU A 1 185 ? -26.167 -9.984 9.635 1.00 93.31 185 LEU A N 1
ATOM 1404 C CA . LEU A 1 185 ? -26.943 -9.613 10.822 1.00 93.31 185 LEU A CA 1
ATOM 1405 C C . LEU A 1 185 ? -28.250 -10.407 10.983 1.00 93.31 185 LEU A C 1
ATOM 1407 O O . LEU A 1 185 ? -28.881 -10.285 12.034 1.00 93.31 185 LEU A O 1
ATOM 1411 N N . ALA A 1 186 ? -28.674 -11.135 9.946 1.00 86.12 186 ALA A N 1
ATOM 1412 C CA . ALA A 1 186 ? -29.895 -11.941 9.921 1.00 86.12 186 ALA A CA 1
ATOM 1413 C C . ALA A 1 186 ? -29.717 -13.275 10.658 1.00 86.12 186 ALA A C 1
ATOM 1415 O O . ALA A 1 186 ? -30.684 -13.677 11.345 1.00 86.12 186 ALA A O 1
#

Sequence (186 aa):
PSRRRCTSISPVVDQLEREEAASVARRIIEAGDLPMVGGRSLEEIAGRLAEKFADRSEQPIDPKMKQTIEAYLDTKGVATEVIPALAAVGQSTGYGKAVTAYERRISAFEDQGLNPRRFMFSATFGREIEYYTGFTFQIEAELEGRLVAVAGGGRYDNLLSDMGSPIAVSAVGSAIHTDRLMAVLA

Radius of gyration: 25.32 Å; chains: 1; bounding box: 55×44×70 Å

pLDDT: mean 90.45, std 9.07, range [42.47, 98.31]

Foldseek 3Di:
DPQDDPDPCSVLLVCVVPDQLLVSLVCCCVVVVPDPPDPDDSVNNSVVSVVVNCVSPDDPDDPLVVVLVVLLQPQKDQLQPSLVSQVVSDDDPVSVVLSVVSVVVCVVCVVVVHDSSPPMDGSPPPPVPVQAPHDKDFDWDDAPNDTDTFKIWHKGQCVVVVVPDPDGGTDIDMDGPVVVVVRRVD